Protein AF-A0A4Z2IPF0-F1 (afdb_monomer)

Radius of gyration: 51.25 Å; Cα contacts (8 Å, |Δi|>4): 38; chains: 1; bounding box: 133×91×115 Å

Structure (mmCIF, N/CA/C/O backbone):
data_AF-A0A4Z2IPF0-F1
#
_entry.id   AF-A0A4Z2IPF0-F1
#
loop_
_atom_site.group_PDB
_atom_site.id
_atom_site.type_symbol
_atom_site.label_atom_id
_atom_site.label_alt_id
_atom_site.label_comp_id
_atom_site.label_asym_id
_atom_site.label_entity_id
_atom_site.label_seq_id
_atom_site.pdbx_PDB_ins_code
_atom_site.Cartn_x
_atom_site.Cartn_y
_atom_site.Cartn_z
_atom_site.occupancy
_atom_site.B_iso_or_equiv
_atom_site.auth_seq_id
_atom_site.auth_comp_id
_atom_site.auth_asym_id
_atom_site.auth_atom_id
_atom_site.pdbx_PDB_model_num
ATOM 1 N N . MET A 1 1 ? -22.437 32.401 34.685 1.00 45.28 1 MET A N 1
ATOM 2 C CA . MET A 1 1 ? -23.157 32.313 33.396 1.00 45.28 1 MET A CA 1
ATOM 3 C C . MET A 1 1 ? -22.365 31.290 32.604 1.00 45.28 1 MET A C 1
ATOM 5 O O . MET A 1 1 ? -21.186 31.517 32.427 1.00 45.28 1 MET A O 1
ATOM 9 N N . GLU A 1 2 ? -22.803 30.061 32.384 1.00 49.34 2 GLU A N 1
ATOM 10 C CA . GLU A 1 2 ? -24.066 29.606 31.810 1.00 49.34 2 GLU A CA 1
ATOM 11 C C . GLU A 1 2 ? -24.309 28.162 32.283 1.00 49.34 2 GLU A C 1
ATOM 13 O O . GLU A 1 2 ? -23.381 27.357 32.337 1.00 49.34 2 GLU A O 1
ATOM 18 N N . HIS A 1 3 ? -25.547 27.855 32.666 1.00 42.72 3 HIS A N 1
ATOM 19 C CA . HIS A 1 3 ? -26.006 26.498 32.955 1.00 42.72 3 HIS A CA 1
ATOM 20 C C . HIS A 1 3 ? -26.433 25.842 31.641 1.00 42.72 3 HIS A C 1
ATOM 22 O O . HIS A 1 3 ? -27.159 26.469 30.875 1.00 42.72 3 HIS A O 1
ATOM 28 N N . ASN A 1 4 ? -26.079 24.576 31.409 1.00 47.00 4 ASN A N 1
ATOM 29 C CA . ASN A 1 4 ? -26.733 23.782 30.371 1.00 47.00 4 ASN A CA 1
ATOM 30 C C . ASN A 1 4 ? -27.168 22.426 30.939 1.00 47.00 4 ASN A C 1
ATOM 32 O O . ASN A 1 4 ? -26.406 21.463 30.988 1.00 47.00 4 ASN A O 1
ATOM 36 N N . GLN A 1 5 ? -28.404 22.418 31.439 1.00 51.03 5 GLN A N 1
ATOM 37 C CA . GLN A 1 5 ? -29.217 21.238 31.712 1.00 51.03 5 GLN A CA 1
ATOM 38 C C . GLN A 1 5 ? -29.940 20.854 30.420 1.00 51.03 5 GLN A C 1
ATOM 40 O O . GLN A 1 5 ? -30.615 21.709 29.853 1.00 51.03 5 GLN A O 1
ATOM 45 N N . ARG A 1 6 ? -29.867 19.583 30.004 1.00 49.00 6 ARG A N 1
ATOM 46 C CA . ARG A 1 6 ? -30.906 18.934 29.185 1.00 49.00 6 ARG A CA 1
ATOM 47 C C . ARG A 1 6 ? -31.034 17.458 29.548 1.00 49.00 6 ARG A C 1
ATOM 49 O O . ARG A 1 6 ? -30.256 16.616 29.115 1.00 49.00 6 ARG A O 1
ATOM 56 N N . ASP A 1 7 ? -31.990 17.234 30.437 1.00 47.91 7 ASP A N 1
ATOM 57 C CA . ASP A 1 7 ? -33.098 16.282 30.362 1.00 47.91 7 ASP A CA 1
ATOM 58 C C . ASP A 1 7 ? -32.868 14.865 29.824 1.00 47.91 7 ASP A C 1
ATOM 60 O O . ASP A 1 7 ? -32.706 14.596 28.634 1.00 47.91 7 ASP A O 1
ATOM 64 N N . ALA A 1 8 ? -33.029 13.942 30.771 1.00 43.62 8 ALA A N 1
ATOM 65 C CA . ALA A 1 8 ? -33.444 12.570 30.568 1.00 43.62 8 ALA A CA 1
ATOM 66 C C . ALA A 1 8 ? -34.852 12.505 29.952 1.00 43.62 8 ALA A C 1
ATOM 68 O O . ALA A 1 8 ? -35.770 13.162 30.440 1.00 43.62 8 ALA A O 1
ATOM 69 N N . ASN A 1 9 ? -35.056 11.629 28.964 1.00 38.81 9 ASN A N 1
ATOM 70 C CA . ASN A 1 9 ? -36.394 11.196 28.573 1.00 38.81 9 ASN A CA 1
ATOM 71 C C . ASN A 1 9 ? -36.556 9.689 28.803 1.00 38.81 9 ASN A C 1
ATOM 73 O O . ASN A 1 9 ? -35.755 8.873 28.344 1.00 38.81 9 ASN A O 1
ATOM 77 N N . LYS A 1 10 ? -37.589 9.362 29.579 1.00 43.28 10 LYS A N 1
ATOM 78 C CA . LYS A 1 10 ? -37.986 8.035 30.041 1.00 43.28 10 LYS A CA 1
ATOM 79 C C . LYS A 1 10 ? -38.883 7.336 29.014 1.00 43.28 10 LYS A C 1
ATOM 81 O O . LYS A 1 10 ? -39.677 7.969 28.335 1.00 43.28 10 LYS A O 1
ATOM 86 N N . GLN A 1 11 ? -38.754 6.009 29.005 1.00 38.88 11 GLN A N 1
ATOM 87 C CA . GLN A 1 11 ? -39.779 4.963 28.854 1.00 38.88 11 GLN A CA 1
ATOM 88 C C . GLN A 1 11 ? -41.129 5.317 28.201 1.00 38.88 11 GLN A C 1
ATOM 90 O O . GLN A 1 11 ? -41.906 6.106 28.731 1.00 38.88 11 GLN A O 1
ATOM 95 N N . ALA A 1 12 ? -41.507 4.517 27.200 1.00 37.44 12 ALA A N 1
ATOM 96 C CA . ALA A 1 12 ? -42.905 4.172 26.966 1.00 37.44 12 ALA A CA 1
ATOM 97 C C . ALA A 1 12 ? -43.034 2.678 26.632 1.00 37.44 12 ALA A C 1
ATOM 99 O O . ALA A 1 12 ? -42.699 2.219 25.543 1.00 37.44 12 ALA A O 1
ATOM 100 N N . SER A 1 13 ? -43.509 1.938 27.627 1.00 36.84 13 SER A N 1
ATOM 101 C CA . SER A 1 13 ? -43.998 0.564 27.573 1.00 36.84 13 SER A CA 1
ATOM 102 C C . SER A 1 13 ? -45.329 0.504 26.814 1.00 36.84 13 SER A C 1
ATOM 104 O O . SER A 1 13 ? -46.184 1.365 27.023 1.00 36.84 13 SER A O 1
ATOM 106 N N . ARG A 1 14 ? -45.556 -0.534 26.002 1.00 33.88 14 ARG A N 1
ATOM 107 C CA . ARG A 1 14 ? -46.898 -0.939 25.548 1.00 33.88 14 ARG A CA 1
ATOM 108 C C . ARG A 1 14 ? -46.990 -2.464 25.463 1.00 33.88 14 ARG A C 1
ATOM 110 O O . ARG A 1 14 ? -46.407 -3.068 24.574 1.00 33.88 14 ARG A O 1
ATOM 117 N N . GLU A 1 15 ? -47.770 -3.041 26.366 1.00 35.34 15 GLU A N 1
ATOM 118 C CA . GLU A 1 15 ? -48.543 -4.274 26.159 1.00 35.34 15 GLU A CA 1
ATOM 119 C C . GLU A 1 15 ? -50.032 -3.947 26.455 1.00 35.34 15 GLU A C 1
ATOM 121 O O . GLU A 1 15 ? -50.336 -2.794 26.778 1.00 35.34 15 GLU A O 1
ATOM 126 N N . PRO A 1 16 ? -50.969 -4.912 26.435 1.00 46.84 16 PRO A N 1
ATOM 127 C CA . PRO A 1 16 ? -51.575 -5.533 25.258 1.00 46.84 16 PRO A CA 1
ATOM 128 C C . PRO A 1 16 ? -53.104 -5.294 25.257 1.00 46.84 16 PRO A C 1
ATOM 130 O O . PRO A 1 16 ? -53.693 -4.996 26.293 1.00 46.84 16 PRO A O 1
ATOM 133 N N . SER A 1 17 ? -53.785 -5.448 24.116 1.00 35.47 17 SER A N 1
ATOM 134 C CA . SER A 1 17 ? -55.257 -5.391 24.079 1.00 35.47 17 SER A CA 1
ATOM 135 C C . SER A 1 17 ? -55.836 -6.672 23.500 1.00 35.47 17 SER A C 1
ATOM 137 O O . SER A 1 17 ? -55.613 -7.017 22.343 1.00 35.47 17 SER A O 1
ATOM 139 N N . SER A 1 18 ? -56.589 -7.347 24.358 1.00 40.66 18 SER A N 1
ATOM 140 C CA . SER A 1 18 ? -57.473 -8.476 24.117 1.00 40.66 18 SER A CA 1
ATOM 141 C C . SER A 1 18 ? -58.686 -8.095 23.261 1.00 40.66 18 SER A C 1
ATOM 143 O O . SER A 1 18 ? -59.156 -6.959 23.296 1.00 40.66 18 SER A O 1
ATOM 145 N N . GLY A 1 19 ? -59.225 -9.077 22.532 1.00 32.81 19 GLY A N 1
ATOM 146 C CA . GLY A 1 19 ? -60.516 -8.966 21.850 1.00 32.81 19 GLY A CA 1
ATOM 147 C C . GLY A 1 19 ? -60.838 -10.168 20.955 1.00 32.81 19 GLY A C 1
ATOM 148 O O . GLY A 1 19 ? -60.504 -10.162 19.778 1.00 32.81 19 GLY A O 1
ATOM 149 N N . GLY A 1 20 ? -61.503 -11.192 21.507 1.00 31.80 20 GLY A N 1
ATOM 150 C CA . GLY A 1 20 ? -62.499 -11.982 20.751 1.00 31.80 20 GLY A CA 1
ATOM 151 C C . GLY A 1 20 ? -63.869 -11.270 20.805 1.00 31.80 20 GLY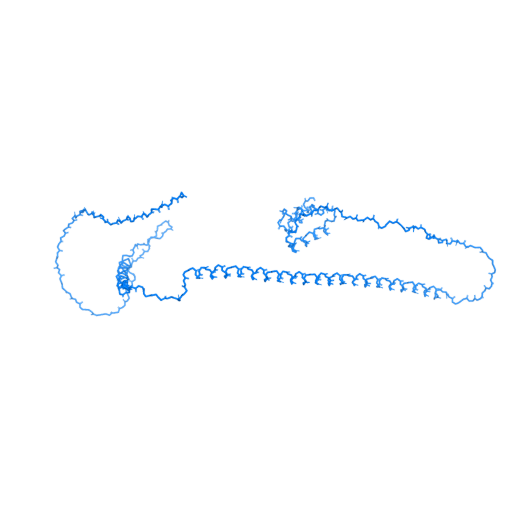 A C 1
ATOM 152 O O . GLY A 1 20 ? -63.915 -10.208 21.434 1.00 31.80 20 GLY A O 1
ATOM 153 N N . PRO A 1 21 ? -64.996 -11.806 20.270 1.00 49.75 21 PRO A N 1
ATOM 154 C CA . PRO A 1 21 ? -65.273 -13.231 20.019 1.00 49.75 21 PRO A CA 1
ATOM 155 C C . PRO A 1 21 ? -66.146 -13.563 18.766 1.00 49.75 21 PRO A C 1
ATOM 157 O O . PRO A 1 21 ? -66.631 -12.691 18.056 1.00 49.75 21 PRO A O 1
ATOM 160 N N . SER A 1 22 ? -66.465 -14.863 18.649 1.00 33.22 22 SER A N 1
ATOM 161 C CA . SER A 1 22 ? -67.789 -15.432 18.302 1.00 33.22 22 SER A CA 1
ATOM 162 C C . SER A 1 22 ? -68.071 -15.895 16.864 1.00 33.22 22 SER A C 1
ATOM 164 O O . SER A 1 22 ? -67.953 -15.136 15.909 1.00 33.22 22 SER A O 1
ATOM 166 N N . GLY A 1 23 ? -68.563 -17.140 16.755 1.00 31.70 23 GLY A N 1
ATOM 167 C CA . GLY A 1 23 ? -69.282 -17.646 15.579 1.00 31.70 23 GLY A CA 1
ATOM 168 C C . GLY A 1 23 ? -69.141 -19.149 15.291 1.00 31.70 23 GLY A C 1
ATOM 169 O O . GLY A 1 23 ? -68.556 -19.510 14.278 1.00 31.70 23 GLY A O 1
ATOM 170 N N . ALA A 1 24 ? -69.689 -20.023 16.146 1.00 35.28 24 ALA A N 1
ATOM 171 C CA . ALA A 1 24 ? -70.117 -21.385 15.756 1.00 35.28 24 ALA A CA 1
ATOM 172 C C . ALA A 1 24 ? -71.414 -21.287 14.898 1.00 35.28 24 ALA A C 1
ATOM 174 O O . ALA A 1 24 ? -72.025 -20.214 14.943 1.00 35.28 24 ALA A O 1
ATOM 175 N N . PRO A 1 25 ? -71.884 -22.305 14.132 1.00 45.47 25 PRO A N 1
ATOM 176 C CA . PRO A 1 25 ? -72.243 -23.669 14.585 1.00 45.47 25 PRO A CA 1
ATOM 177 C C . PRO A 1 25 ? -71.849 -24.764 13.551 1.00 45.47 25 PRO A C 1
ATOM 179 O O . PRO A 1 25 ? -71.341 -24.454 12.486 1.00 45.47 25 PRO A O 1
ATOM 182 N N . GLY A 1 26 ? -72.009 -26.072 13.743 1.00 29.17 26 GLY A N 1
ATOM 183 C CA . GLY A 1 26 ? -72.713 -26.867 14.740 1.00 29.17 26 GLY A CA 1
ATOM 184 C C . GLY A 1 26 ? -72.589 -28.365 14.403 1.00 29.17 26 GLY A C 1
ATOM 185 O O . GLY A 1 26 ? -72.211 -28.693 13.285 1.00 29.17 26 GLY A O 1
ATOM 186 N N . CYS A 1 27 ? -72.957 -29.198 15.389 1.00 28.38 27 CYS A N 1
ATOM 187 C CA . CYS A 1 27 ? -73.556 -30.549 15.310 1.00 28.38 27 CYS A CA 1
ATOM 188 C C . CYS A 1 27 ? -72.874 -31.639 14.441 1.00 28.38 27 CYS A C 1
ATOM 190 O O . CYS A 1 27 ? -72.492 -31.410 13.310 1.00 28.38 27 CYS A O 1
ATOM 192 N N . GLU A 1 28 ? -72.779 -32.915 14.809 1.00 29.73 28 GLU A N 1
ATOM 193 C CA . GLU A 1 28 ? -73.188 -33.707 15.972 1.00 29.73 28 GLU A CA 1
ATOM 194 C C . GLU A 1 28 ? -72.660 -35.148 15.726 1.00 29.73 28 GLU A C 1
ATOM 196 O O . GLU A 1 28 ? -72.558 -35.571 14.577 1.00 29.73 28 GLU A O 1
ATOM 201 N N . ARG A 1 29 ? -72.462 -35.904 16.816 1.00 35.69 29 ARG A N 1
ATOM 202 C CA . ARG A 1 29 ? -72.416 -37.382 16.958 1.00 35.69 29 ARG A CA 1
ATOM 203 C C . ARG A 1 29 ? -71.080 -38.142 16.858 1.00 35.69 29 ARG A C 1
ATOM 205 O O . ARG A 1 29 ? -70.352 -38.142 15.876 1.00 35.69 29 ARG A O 1
ATOM 212 N N . THR A 1 30 ? -70.865 -38.820 17.979 1.00 31.91 30 THR A N 1
ATOM 213 C CA . THR A 1 30 ? -69.890 -39.813 18.441 1.00 31.91 30 THR A CA 1
ATOM 214 C C . THR A 1 30 ? -70.297 -41.246 17.983 1.00 31.91 30 THR A C 1
ATOM 216 O O . THR A 1 30 ? -71.178 -41.362 17.133 1.00 31.91 30 THR A O 1
ATOM 219 N N . PRO A 1 31 ? -69.806 -42.351 18.587 1.00 56.06 31 PRO A N 1
ATOM 220 C CA . PRO A 1 31 ? -68.474 -42.963 18.423 1.00 56.06 31 PRO A CA 1
ATOM 221 C C . PRO A 1 31 ? -68.570 -44.494 18.183 1.00 56.06 31 PRO A C 1
ATOM 223 O O . PRO A 1 31 ? -69.333 -45.128 18.892 1.00 56.06 31 PRO A O 1
ATOM 226 N N . GLU A 1 32 ? -67.766 -45.145 17.331 1.00 32.97 32 GLU A N 1
ATOM 227 C CA . GLU A 1 32 ? -67.556 -46.607 17.470 1.00 32.97 32 GLU A CA 1
ATOM 228 C C . GLU A 1 32 ? -66.118 -47.050 17.144 1.00 32.97 32 GLU A C 1
ATOM 230 O O . GLU A 1 32 ? -65.439 -46.504 16.277 1.00 32.97 32 GLU A O 1
ATOM 235 N N . ASP A 1 33 ? -65.695 -48.010 17.962 1.00 37.41 33 ASP A N 1
ATOM 236 C CA . ASP A 1 33 ? -64.378 -48.568 18.302 1.00 37.41 33 ASP A CA 1
ATOM 237 C C . ASP A 1 33 ? -64.137 -49.894 17.508 1.00 37.41 33 ASP A C 1
ATOM 239 O O . ASP A 1 33 ? -64.924 -50.198 16.612 1.00 37.41 33 ASP A O 1
ATOM 243 N N . PRO A 1 34 ? -63.250 -50.837 17.894 1.00 55.41 34 PRO A N 1
ATOM 244 C CA . PRO A 1 34 ? -61.783 -50.877 17.899 1.00 55.41 34 PRO A CA 1
ATOM 245 C C . PRO A 1 34 ? -61.172 -51.863 16.861 1.00 55.41 34 PRO A C 1
ATOM 247 O O . PRO A 1 34 ? -61.778 -52.851 16.460 1.00 55.41 34 PRO 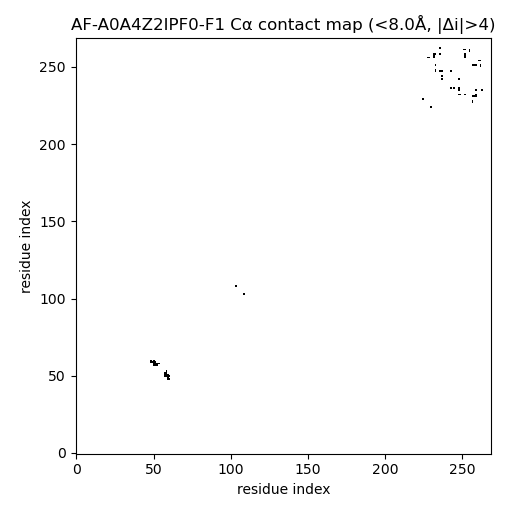A O 1
ATOM 250 N N . ASN A 1 35 ? -59.878 -51.659 16.584 1.00 38.47 35 ASN A N 1
ATOM 251 C CA . ASN A 1 35 ? -58.810 -52.676 16.489 1.00 38.47 35 ASN A CA 1
ATOM 252 C C . ASN A 1 35 ? -58.888 -53.833 15.454 1.00 38.47 35 ASN A C 1
ATOM 254 O O . ASN A 1 35 ? -59.665 -54.775 15.597 1.00 38.47 35 ASN A O 1
ATOM 258 N N . ARG A 1 36 ? -57.914 -53.861 14.526 1.00 36.56 36 ARG A N 1
ATOM 259 C CA . ARG A 1 36 ? -57.249 -55.099 14.073 1.00 36.56 36 ARG A CA 1
ATOM 260 C C . ARG A 1 36 ? -55.781 -54.844 13.697 1.00 36.56 36 ARG A C 1
ATOM 262 O O . ARG A 1 36 ? -55.473 -53.923 12.946 1.00 36.56 36 ARG A O 1
ATOM 269 N N . ASP A 1 37 ? -54.923 -55.694 14.248 1.00 35.50 37 ASP A N 1
ATOM 270 C CA . ASP A 1 37 ? -53.459 -55.726 14.214 1.00 35.50 37 ASP A CA 1
ATOM 271 C C . ASP A 1 37 ? -52.789 -55.866 12.818 1.00 35.50 37 ASP A C 1
ATOM 273 O O . ASP A 1 37 ? -53.249 -56.650 11.994 1.00 35.50 37 ASP A O 1
ATOM 277 N N . SER A 1 38 ? -51.688 -55.108 12.624 1.00 34.84 38 SER A N 1
ATOM 278 C CA . SER A 1 38 ? -50.312 -55.410 12.109 1.00 34.84 38 SER A CA 1
ATOM 279 C C . SER A 1 38 ? -50.016 -56.590 11.138 1.00 34.84 38 SER A C 1
ATOM 281 O O . SER A 1 38 ? -50.743 -57.576 11.169 1.00 34.84 38 SER A O 1
ATOM 283 N N . PRO A 1 39 ? -48.853 -56.656 10.419 1.00 51.25 39 PRO A N 1
ATOM 284 C CA . PRO A 1 39 ? -47.800 -55.663 10.107 1.00 51.25 39 PRO A CA 1
ATOM 285 C C . PRO A 1 39 ? -47.360 -55.632 8.606 1.00 51.25 39 PRO A C 1
ATOM 287 O O . PRO A 1 39 ? -47.770 -56.448 7.792 1.00 51.25 39 PRO A O 1
ATOM 290 N N . ASP A 1 40 ? -46.402 -54.744 8.316 1.00 31.83 40 ASP A N 1
ATOM 291 C CA . ASP A 1 40 ? -45.304 -54.910 7.341 1.00 31.83 40 ASP A CA 1
ATOM 292 C C . ASP A 1 40 ? -45.517 -54.610 5.835 1.00 31.83 40 ASP A C 1
ATOM 294 O O . ASP A 1 40 ? -46.401 -55.111 5.150 1.00 31.83 40 ASP A O 1
ATOM 298 N N . SER A 1 41 ? -44.532 -53.854 5.341 1.00 37.59 41 SER A N 1
ATOM 299 C CA . SER A 1 41 ? -44.032 -53.749 3.972 1.00 37.59 41 SER A CA 1
ATOM 300 C C . SER A 1 41 ? -44.753 -52.874 2.942 1.00 37.59 41 SER A C 1
ATOM 302 O O . SER A 1 41 ? -45.827 -53.166 2.432 1.00 37.59 41 SER A O 1
ATOM 304 N N . GLY A 1 42 ? -43.997 -51.859 2.507 1.00 32.91 42 GLY A N 1
ATOM 305 C CA . GLY A 1 42 ? -44.083 -51.308 1.160 1.00 32.91 42 GLY A CA 1
ATOM 306 C C . GLY A 1 42 ? -44.719 -49.928 1.084 1.00 32.91 42 GLY A C 1
ATOM 307 O O . GLY A 1 42 ? -45.923 -49.808 0.930 1.00 32.91 42 GLY A O 1
ATOM 308 N N . ASN A 1 43 ? -43.871 -48.897 1.154 1.00 39.97 43 ASN A N 1
ATOM 309 C CA . ASN A 1 43 ? -43.959 -47.647 0.388 1.00 39.97 43 ASN A CA 1
ATOM 310 C C . ASN A 1 43 ? -45.372 -47.241 -0.107 1.00 39.97 43 ASN A C 1
ATOM 312 O O . ASN A 1 43 ? -45.849 -47.847 -1.070 1.00 39.97 43 ASN A O 1
ATOM 316 N N . PRO A 1 44 ? -46.028 -46.189 0.429 1.00 45.78 44 PRO A N 1
ATOM 317 C CA . PRO A 1 44 ? -47.263 -45.711 -0.172 1.00 45.78 44 PRO A CA 1
ATOM 318 C C . PRO A 1 44 ? -46.943 -45.082 -1.535 1.00 45.78 44 PRO A C 1
ATOM 320 O O . PRO A 1 44 ? -46.492 -43.943 -1.653 1.00 45.78 44 PRO A O 1
ATOM 323 N N . GLN A 1 45 ? -47.168 -45.884 -2.571 1.00 44.75 45 GLN A N 1
ATOM 324 C CA . GLN A 1 45 ? -47.228 -45.506 -3.973 1.00 44.75 45 GLN A CA 1
ATOM 325 C C . GLN A 1 45 ? -48.108 -44.247 -4.134 1.00 44.75 45 GLN A C 1
ATOM 327 O O . GLN A 1 45 ? -49.138 -44.129 -3.460 1.00 44.75 45 GLN A O 1
ATOM 332 N N . PRO A 1 46 ? -47.729 -43.284 -4.996 1.00 47.38 46 PRO A N 1
ATOM 333 C CA . PRO A 1 46 ? -48.438 -42.018 -5.118 1.00 47.38 46 PRO A CA 1
ATOM 334 C C . PRO A 1 46 ? -49.849 -42.276 -5.645 1.00 47.38 46 PRO A C 1
ATOM 336 O O . PRO A 1 46 ? -50.041 -42.728 -6.772 1.00 47.38 46 PRO A O 1
ATOM 339 N N . THR A 1 47 ? -50.850 -41.991 -4.821 1.00 48.34 47 THR A N 1
ATOM 340 C CA . THR A 1 47 ? -52.254 -42.112 -5.199 1.00 48.34 47 THR A CA 1
ATOM 341 C C . THR A 1 47 ? -52.592 -41.092 -6.293 1.00 48.34 47 THR A C 1
ATOM 343 O O . THR A 1 47 ? -52.631 -39.887 -6.055 1.00 48.34 47 THR A O 1
ATOM 346 N N . GLY A 1 48 ? -52.787 -41.596 -7.517 1.00 54.78 48 GLY A N 1
ATOM 347 C CA . GLY A 1 48 ? -53.708 -41.085 -8.542 1.00 54.78 48 GLY A CA 1
ATOM 348 C C . GLY A 1 48 ? -53.766 -39.573 -8.780 1.00 54.78 48 GLY A C 1
ATOM 349 O O . GLY A 1 48 ? -54.856 -39.012 -8.824 1.00 54.78 48 GLY A O 1
ATOM 350 N N . ARG A 1 49 ? -52.627 -38.895 -8.940 1.00 60.44 49 ARG A N 1
ATOM 351 C CA . ARG A 1 49 ? -52.588 -37.487 -9.376 1.00 60.44 49 ARG A CA 1
ATOM 352 C C . ARG A 1 49 ? -52.342 -37.426 -10.870 1.00 60.44 49 ARG A C 1
ATOM 354 O O . ARG A 1 49 ? -51.234 -37.120 -11.296 1.00 60.44 49 ARG A O 1
ATOM 361 N N . GLU A 1 50 ? -53.358 -37.766 -11.651 1.00 62.97 50 GLU A N 1
ATOM 362 C CA . GLU A 1 50 ? -53.283 -37.572 -13.093 1.00 62.97 50 GLU A CA 1
ATOM 363 C C . GLU A 1 50 ? -53.315 -36.058 -13.375 1.00 62.97 50 GLU A C 1
ATOM 365 O O . GLU A 1 50 ? -54.254 -35.380 -12.940 1.00 62.97 50 GLU A O 1
ATOM 370 N N . PRO A 1 51 ? -52.272 -35.478 -13.996 1.00 68.44 51 PRO A N 1
ATOM 371 C CA . PRO A 1 51 ? -52.266 -34.057 -14.301 1.00 68.44 51 PRO A CA 1
ATOM 372 C C . PRO A 1 51 ? -53.379 -33.746 -15.307 1.00 68.44 51 PRO A C 1
ATOM 374 O O . PRO A 1 51 ? -53.449 -34.360 -16.369 1.00 68.44 51 PRO A O 1
ATOM 377 N N . GLN A 1 52 ? -54.261 -32.800 -14.983 1.00 70.62 52 GLN A N 1
ATOM 378 C CA . GLN A 1 52 ? -55.296 -32.367 -15.921 1.00 70.62 52 GLN A CA 1
ATOM 379 C C . GLN A 1 52 ? -54.695 -31.333 -16.874 1.00 70.62 52 GLN A C 1
ATOM 381 O O . GLN A 1 52 ? -54.212 -30.285 -16.444 1.00 70.62 52 GLN A O 1
ATOM 386 N N . TYR A 1 53 ? -54.696 -31.638 -18.170 1.00 74.25 53 TYR A N 1
ATOM 387 C CA . TYR A 1 53 ? -54.152 -30.764 -19.207 1.00 74.25 53 TYR A CA 1
ATOM 388 C C . TYR A 1 53 ? -55.265 -29.902 -19.808 1.00 74.25 53 TYR A C 1
ATOM 390 O O . TYR A 1 53 ? -56.242 -30.424 -20.342 1.00 74.25 53 TYR A O 1
ATOM 398 N N . SER A 1 54 ? -55.109 -28.580 -19.761 1.00 70.56 54 SER A N 1
ATOM 399 C CA . SER A 1 54 ? -56.042 -27.633 -20.381 1.00 70.56 54 SER A CA 1
ATOM 400 C C . SER A 1 54 ? -55.273 -26.517 -21.079 1.00 70.56 54 SER A C 1
ATOM 402 O O . SER A 1 54 ? -54.449 -25.860 -20.454 1.00 70.56 54 SER A O 1
ATOM 404 N N . ALA A 1 55 ? -55.540 -26.319 -22.375 1.00 62.12 55 ALA A N 1
ATOM 405 C CA . ALA A 1 55 ? -55.121 -25.164 -23.183 1.00 62.12 55 ALA A CA 1
ATOM 406 C C . ALA A 1 55 ? -53.699 -24.620 -22.892 1.00 62.12 55 ALA A C 1
ATOM 408 O O . ALA A 1 55 ? -53.517 -23.428 -22.658 1.00 62.12 55 ALA A O 1
ATOM 409 N N . GLY A 1 56 ? -52.691 -25.502 -22.906 1.00 82.44 56 GLY A N 1
ATOM 410 C CA . GLY A 1 56 ? -51.272 -25.134 -22.796 1.00 82.44 56 GLY A CA 1
ATOM 411 C C . GLY A 1 56 ? -50.669 -25.152 -21.386 1.00 82.44 56 GLY A C 1
ATOM 412 O O . GLY A 1 56 ? -49.468 -24.930 -21.259 1.00 82.44 56 GLY A O 1
ATOM 413 N N . TYR A 1 57 ? -51.439 -25.457 -20.336 1.00 79.75 57 TYR A N 1
ATOM 414 C CA . TYR A 1 57 ? -50.916 -25.631 -18.976 1.00 79.75 57 TYR A CA 1
ATOM 415 C C . TYR A 1 57 ? -51.382 -26.942 -18.330 1.00 79.75 57 TYR A C 1
ATOM 417 O O . TYR A 1 57 ? -52.387 -27.541 -18.716 1.00 79.75 57 TYR A O 1
ATOM 425 N N . THR A 1 58 ? -50.603 -27.400 -17.347 1.00 85.50 58 THR A N 1
ATOM 426 C CA . THR A 1 58 ? -50.867 -28.625 -16.582 1.00 85.50 58 THR A CA 1
ATOM 427 C C . THR A 1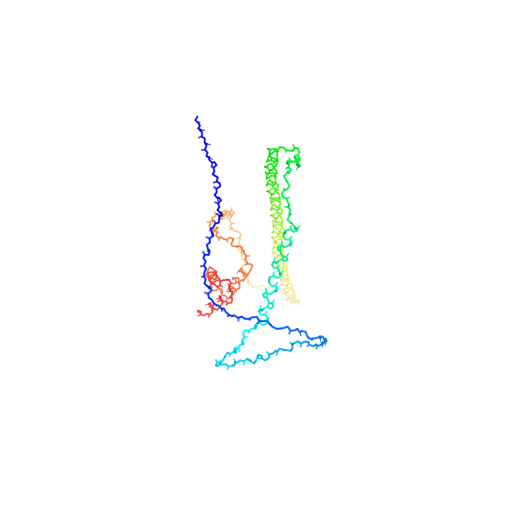 58 ? -51.346 -28.257 -15.182 1.00 85.50 58 THR A C 1
ATOM 429 O O . THR A 1 58 ? -50.612 -27.620 -14.427 1.00 85.50 58 THR A O 1
ATOM 432 N N . MET A 1 59 ? -52.559 -28.672 -14.820 1.00 81.31 59 MET A N 1
ATOM 433 C CA . MET A 1 59 ? -53.122 -28.485 -13.485 1.00 81.31 59 MET A CA 1
ATOM 434 C C . MET A 1 59 ? -52.812 -29.691 -12.607 1.00 81.31 59 MET A C 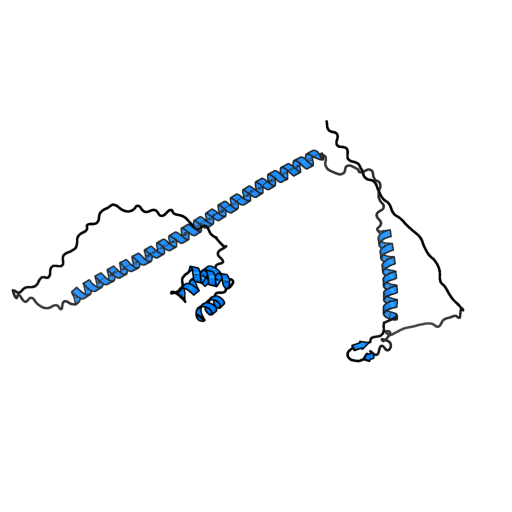1
ATOM 436 O O . MET A 1 59 ? -53.286 -30.801 -12.853 1.00 81.31 59 MET A O 1
ATOM 440 N N . ILE A 1 60 ? -52.023 -29.460 -11.558 1.00 80.31 60 ILE A N 1
ATOM 441 C CA . ILE A 1 60 ? -51.701 -30.462 -10.540 1.00 80.31 60 ILE A CA 1
ATOM 442 C C . ILE A 1 60 ? -52.502 -30.124 -9.273 1.00 80.31 60 ILE A C 1
ATOM 444 O O . ILE A 1 60 ? -52.252 -29.079 -8.666 1.00 80.31 60 ILE A O 1
ATOM 448 N N . PRO A 1 61 ? -53.446 -30.979 -8.836 1.00 79.38 61 PRO A N 1
ATOM 449 C CA . PRO A 1 61 ? -54.240 -30.719 -7.637 1.00 79.38 61 PRO A CA 1
ATOM 450 C C . PRO A 1 61 ? -53.375 -30.625 -6.365 1.00 79.38 61 PRO A C 1
ATOM 452 O O . PRO A 1 61 ? -52.388 -31.358 -6.244 1.00 79.38 61 PRO A O 1
ATOM 455 N N . PRO A 1 62 ? -53.731 -29.796 -5.366 1.00 78.06 62 PRO A N 1
ATOM 456 C CA . PRO A 1 62 ? -52.967 -29.667 -4.121 1.00 78.06 62 PRO A CA 1
ATOM 457 C C . PRO A 1 62 ? -52.750 -31.001 -3.388 1.00 78.06 62 PRO A C 1
ATOM 459 O O . PRO A 1 62 ? -53.636 -31.857 -3.340 1.00 78.06 62 PRO A O 1
ATOM 462 N N . ASN A 1 63 ? -51.557 -31.211 -2.817 1.00 87.31 63 ASN A N 1
ATOM 463 C CA . ASN A 1 63 ? -51.243 -32.406 -2.024 1.00 87.31 63 ASN A CA 1
ATOM 464 C C . ASN A 1 63 ? -51.611 -32.242 -0.558 1.00 87.31 63 ASN A C 1
ATOM 466 O O . ASN A 1 63 ? -50.787 -31.780 0.223 1.00 87.31 63 ASN A O 1
ATOM 470 N N . ALA A 1 64 ? -52.834 -32.655 -0.204 1.00 87.88 64 ALA A N 1
ATOM 471 C CA . ALA A 1 64 ? -53.323 -32.643 1.171 1.00 87.88 64 ALA A CA 1
ATOM 472 C C . ALA A 1 64 ? -52.376 -33.400 2.115 1.00 87.88 64 ALA A C 1
ATOM 474 O O . ALA A 1 64 ? -51.913 -32.815 3.082 1.00 87.88 64 ALA A O 1
ATOM 475 N N . SER A 1 65 ? -51.960 -34.625 1.772 1.00 89.50 65 SER A N 1
ATOM 476 C CA . SER A 1 65 ? -51.046 -35.411 2.615 1.00 89.50 65 SER A CA 1
ATOM 477 C C . SER A 1 65 ? -49.687 -34.734 2.811 1.00 89.50 65 SER A C 1
ATOM 479 O O . SER A 1 65 ? -49.178 -34.695 3.929 1.00 89.50 65 SER A O 1
ATOM 481 N N . LYS A 1 66 ? -49.091 -34.186 1.743 1.00 91.31 66 LYS A N 1
ATOM 482 C CA . LYS A 1 66 ? -47.806 -33.466 1.834 1.00 91.31 66 LYS A CA 1
ATOM 483 C C . LYS A 1 66 ? -47.947 -32.179 2.647 1.00 91.31 66 LYS A C 1
ATOM 485 O O . LYS A 1 66 ? -47.047 -31.832 3.400 1.00 91.31 66 LYS A O 1
ATOM 490 N N . ARG A 1 67 ? -49.070 -31.475 2.500 1.00 92.38 67 ARG A N 1
ATOM 491 C CA . ARG A 1 67 ? -49.373 -30.256 3.255 1.00 92.38 67 ARG A CA 1
ATOM 492 C C . ARG A 1 67 ? -49.582 -30.557 4.738 1.00 92.38 67 ARG A C 1
ATOM 494 O O . ARG A 1 67 ? -49.039 -29.845 5.569 1.00 92.38 67 ARG A O 1
ATOM 501 N N . ASP A 1 68 ? -50.320 -31.609 5.067 1.00 94.88 68 ASP A N 1
ATOM 502 C CA . ASP A 1 68 ? -50.595 -31.984 6.453 1.00 94.88 68 ASP A CA 1
ATOM 503 C C . ASP A 1 68 ? -49.324 -32.527 7.135 1.00 94.88 68 ASP A C 1
ATOM 505 O O . ASP A 1 68 ? -49.099 -32.280 8.318 1.00 94.88 68 ASP A O 1
ATOM 509 N N . GLN A 1 69 ? -48.448 -33.207 6.382 1.00 95.62 69 GLN A N 1
ATOM 510 C CA . GLN A 1 69 ? -47.100 -33.550 6.840 1.00 95.62 69 GLN A CA 1
ATOM 511 C C . GLN A 1 69 ? -46.268 -32.296 7.129 1.00 95.62 69 GLN A C 1
ATOM 513 O O . GLN A 1 69 ? -45.734 -32.176 8.225 1.00 95.62 69 GLN A O 1
ATOM 518 N N . LEU A 1 70 ? -46.231 -31.340 6.196 1.00 95.25 70 LEU A N 1
ATOM 519 C CA . LEU A 1 70 ? -45.509 -30.079 6.375 1.00 95.25 70 LEU A CA 1
ATOM 520 C C . LEU A 1 70 ? -46.017 -29.299 7.595 1.00 95.25 70 LEU A C 1
ATOM 522 O O . LEU A 1 70 ? -45.220 -28.721 8.325 1.00 95.25 70 LEU A O 1
ATOM 526 N N . LEU A 1 71 ? -47.330 -29.304 7.836 1.00 96.19 71 LEU A N 1
ATOM 527 C CA . LEU A 1 71 ? -47.928 -28.639 8.992 1.00 96.19 71 LEU A CA 1
ATOM 528 C C . LEU A 1 71 ? -47.497 -29.295 10.310 1.00 96.19 71 LEU A C 1
ATOM 530 O O . LEU A 1 71 ? -47.139 -28.592 11.252 1.00 96.19 71 LEU A O 1
ATOM 534 N N . ARG A 1 72 ? -47.495 -30.633 10.367 1.00 96.81 72 ARG A N 1
ATOM 535 C CA . ARG A 1 72 ? -47.017 -31.379 11.541 1.00 96.81 72 ARG A CA 1
ATOM 536 C C . ARG A 1 72 ? -45.532 -31.145 11.797 1.00 96.81 72 ARG A C 1
ATOM 538 O O . ARG A 1 72 ? -45.147 -30.936 12.944 1.00 96.81 72 ARG A O 1
ATOM 545 N N . ASP A 1 73 ? -44.721 -31.159 10.744 1.00 97.06 73 ASP A N 1
ATOM 546 C CA . ASP A 1 73 ? -43.279 -30.941 10.851 1.00 97.06 73 ASP A CA 1
ATOM 547 C C . ASP A 1 73 ? -42.979 -29.508 11.318 1.00 97.06 73 ASP A C 1
ATOM 549 O O . ASP A 1 73 ? -42.196 -29.323 12.247 1.00 97.06 73 ASP A O 1
ATOM 553 N N . ALA A 1 74 ? -43.686 -28.511 10.774 1.00 96.31 74 ALA A N 1
ATOM 554 C CA . ALA A 1 74 ? -43.573 -27.117 11.201 1.00 96.31 74 ALA A CA 1
ATOM 555 C C . ALA A 1 74 ? -43.951 -26.924 12.679 1.00 96.31 74 ALA A C 1
ATOM 557 O O . ALA A 1 74 ? -43.243 -26.239 13.416 1.00 96.31 74 ALA A O 1
ATOM 558 N N . GLN A 1 75 ? -45.040 -27.554 13.135 1.00 97.06 75 GLN A N 1
ATOM 559 C CA . GLN A 1 75 ? -45.455 -27.476 14.536 1.00 97.06 75 GLN A CA 1
ATOM 560 C C . GLN A 1 75 ? -44.418 -28.118 15.466 1.00 97.06 75 GLN A C 1
ATOM 562 O O . GLN A 1 75 ? -44.066 -27.548 16.499 1.00 97.06 75 GLN A O 1
ATOM 567 N N . LYS A 1 76 ? -43.897 -29.290 15.090 1.00 97.50 76 LYS A N 1
ATOM 568 C CA . LYS A 1 76 ? -42.866 -29.984 15.866 1.00 97.50 76 LYS A CA 1
ATOM 569 C C . LYS A 1 76 ? -41.589 -29.146 15.979 1.00 97.50 76 LYS A C 1
ATOM 571 O O . LYS A 1 76 ? -41.053 -29.002 17.076 1.00 97.50 76 LYS A O 1
ATOM 576 N N . GLU A 1 77 ? -41.129 -28.568 14.872 1.00 96.75 77 GLU A N 1
ATOM 577 C CA . GLU A 1 77 ? -39.942 -27.707 14.847 1.00 96.75 77 GLU A CA 1
ATOM 578 C C . GLU A 1 77 ? -40.120 -26.459 15.726 1.00 96.75 77 GLU A C 1
ATOM 580 O O . GLU A 1 77 ? -39.199 -26.069 16.451 1.00 96.75 77 GLU A O 1
ATOM 585 N N . GLU A 1 78 ? -41.314 -25.856 15.729 1.00 95.94 78 GLU A N 1
ATOM 586 C CA . GLU A 1 78 ? -41.616 -24.710 16.588 1.00 95.94 78 GLU A CA 1
ATOM 587 C C . GLU A 1 78 ? -41.491 -25.067 18.077 1.00 95.94 78 GLU A C 1
ATOM 589 O O . GLU A 1 78 ? -40.895 -24.314 18.856 1.00 95.94 78 GLU A O 1
ATOM 594 N N . GLU A 1 79 ? -42.028 -26.218 18.486 1.00 97.19 79 GLU A N 1
ATOM 595 C CA . GLU A 1 79 ? -41.923 -26.680 19.869 1.00 97.19 79 GLU A CA 1
ATOM 596 C C . GLU A 1 79 ? -40.478 -27.001 20.264 1.00 97.19 79 GLU A C 1
ATOM 598 O O . GLU A 1 79 ? -40.046 -26.632 21.358 1.00 97.19 79 GLU A O 1
ATOM 603 N N . ASP A 1 80 ? -39.708 -27.636 19.382 1.00 97.19 80 ASP A N 1
ATOM 604 C CA . ASP A 1 80 ? -38.309 -27.977 19.648 1.00 97.19 80 ASP A CA 1
ATOM 605 C C . ASP A 1 80 ? -37.431 -26.717 19.746 1.00 97.19 80 ASP A C 1
ATOM 607 O O . ASP A 1 80 ? -36.592 -26.609 20.644 1.00 97.19 80 ASP A O 1
ATOM 611 N N . CYS A 1 81 ? -37.690 -25.701 18.916 1.00 95.81 81 CYS A N 1
ATOM 612 C CA . CYS A 1 81 ? -37.045 -24.390 19.012 1.00 95.81 81 CYS A CA 1
ATOM 613 C C . CYS A 1 81 ? -37.382 -23.675 20.331 1.00 95.81 81 CYS A C 1
ATOM 615 O O . CYS A 1 81 ? -36.501 -23.088 20.968 1.00 95.81 81 CYS A O 1
ATOM 617 N N . LYS A 1 82 ? -38.644 -23.743 20.782 1.00 96.06 82 LYS A N 1
ATOM 618 C CA . LYS A 1 82 ? -39.059 -23.200 22.088 1.00 96.06 82 LYS A CA 1
ATOM 619 C C . LYS A 1 82 ? -38.355 -23.919 23.239 1.00 96.06 82 LYS A C 1
ATOM 621 O O . LYS A 1 82 ? -37.778 -23.249 24.093 1.00 96.06 82 LYS A O 1
ATOM 626 N N . ARG A 1 83 ? -38.331 -25.256 23.221 1.00 96.62 83 ARG A N 1
ATOM 627 C CA . ARG A 1 83 ? -37.628 -26.077 24.220 1.00 96.62 83 ARG A CA 1
ATOM 628 C C . ARG A 1 83 ? -36.137 -25.754 24.273 1.00 96.62 83 ARG A C 1
ATOM 630 O O . ARG A 1 83 ? -35.598 -25.582 25.361 1.00 96.62 83 ARG A O 1
ATOM 637 N N . TRP A 1 84 ? -35.482 -25.606 23.120 1.00 96.25 84 TRP A N 1
ATOM 638 C CA . TRP A 1 84 ? -34.071 -25.223 23.054 1.00 96.25 84 TRP A CA 1
ATOM 639 C C . TRP A 1 84 ? -33.831 -23.827 23.634 1.00 96.25 84 TRP A C 1
ATOM 641 O O . TRP A 1 84 ? -32.953 -23.649 24.470 1.00 96.25 84 TRP A O 1
ATOM 651 N N . LYS A 1 85 ? -34.652 -22.834 23.270 1.00 94.94 85 LYS A N 1
ATOM 652 C CA . LYS A 1 85 ? -34.540 -21.474 23.823 1.00 94.94 85 LYS A CA 1
ATOM 653 C C . LYS A 1 85 ? -34.709 -21.445 25.337 1.00 94.94 85 LYS A C 1
ATOM 655 O O . LYS A 1 85 ? -34.020 -20.673 25.994 1.00 94.94 85 LYS A O 1
ATOM 660 N N . GLU A 1 86 ? -35.620 -22.248 25.879 1.00 93.19 86 GLU A N 1
ATOM 661 C CA . GLU A 1 86 ? -35.848 -22.331 27.321 1.00 93.19 86 GLU A CA 1
ATOM 662 C C . GLU A 1 86 ? -34.708 -23.060 28.041 1.00 93.19 86 GLU A C 1
ATOM 664 O O . GLU A 1 86 ? -34.203 -22.550 29.039 1.00 93.19 86 GLU A O 1
ATOM 669 N N . ALA A 1 87 ? -34.238 -24.186 27.496 1.00 92.94 87 ALA A N 1
ATOM 670 C CA . ALA A 1 87 ? -33.100 -24.933 28.032 1.00 92.94 87 ALA A CA 1
ATOM 671 C C . ALA A 1 87 ? -31.791 -24.126 27.988 1.00 92.94 87 ALA A C 1
ATOM 673 O O . ALA A 1 87 ? -30.972 -24.205 28.901 1.00 92.94 87 ALA A O 1
ATOM 674 N N . ASN A 1 88 ? -31.605 -23.315 26.946 1.00 91.62 88 ASN A N 1
ATOM 675 C CA . ASN A 1 88 ? -30.443 -22.448 26.758 1.00 91.62 88 ASN A CA 1
ATOM 676 C C . ASN A 1 88 ? -30.667 -21.026 27.284 1.00 91.62 88 ASN A C 1
ATOM 678 O O . ASN A 1 88 ? -29.852 -20.133 27.027 1.00 91.62 88 ASN A O 1
ATOM 682 N N . ARG A 1 89 ? -31.752 -20.788 28.026 1.00 92.75 89 ARG A N 1
ATOM 683 C CA . ARG A 1 89 ? -32.021 -19.478 28.605 1.00 92.75 89 ARG A CA 1
ATOM 684 C C . ARG A 1 89 ? -31.029 -19.213 29.731 1.00 92.75 89 ARG A C 1
ATOM 686 O O . ARG A 1 89 ? -31.192 -19.690 30.850 1.00 92.75 89 ARG A O 1
ATOM 693 N N . VAL A 1 90 ? -30.013 -18.403 29.447 1.00 87.19 90 VAL A N 1
ATOM 694 C CA . VAL A 1 90 ? -29.114 -17.893 30.485 1.00 87.19 90 VAL A CA 1
ATOM 695 C C . VAL A 1 90 ? -29.923 -16.972 31.393 1.00 87.19 90 VAL A C 1
ATOM 697 O O . VAL A 1 90 ? -30.411 -15.923 30.968 1.00 87.19 90 VAL A O 1
ATOM 700 N N . HIS A 1 91 ? -30.101 -17.380 32.646 1.00 82.38 91 HIS A N 1
ATOM 701 C CA . HIS A 1 91 ? -30.727 -16.532 33.650 1.00 82.38 91 HIS A CA 1
ATOM 702 C C . HIS A 1 91 ? -29.841 -15.312 33.898 1.00 82.38 91 HIS A C 1
ATOM 704 O O . HIS A 1 91 ? -28.624 -15.441 34.016 1.00 82.38 91 HIS A O 1
ATOM 710 N N . ALA A 1 92 ? -30.452 -14.128 33.965 1.00 80.38 92 ALA A N 1
ATOM 711 C CA . ALA A 1 92 ? -29.738 -12.903 34.286 1.00 80.38 92 ALA A CA 1
ATOM 712 C C . ALA A 1 92 ? -29.139 -13.034 35.691 1.00 80.38 92 ALA A C 1
ATOM 714 O O . ALA A 1 92 ? -29.837 -12.928 36.700 1.00 80.38 92 ALA A O 1
ATOM 715 N N . VAL A 1 93 ? -27.840 -13.313 35.747 1.00 75.69 93 VAL A N 1
ATOM 716 C CA . VAL A 1 93 ? -27.084 -13.360 36.989 1.00 75.69 93 VAL A CA 1
ATOM 717 C C . VAL A 1 93 ? -26.894 -11.917 37.443 1.00 75.69 93 VAL A C 1
ATOM 719 O O . VAL A 1 93 ? -26.117 -11.163 36.860 1.00 75.69 93 VAL A O 1
ATOM 722 N N . HIS A 1 94 ? -27.643 -11.507 38.466 1.00 71.00 94 HIS A N 1
ATOM 723 C CA . HIS A 1 94 ? -27.438 -10.223 39.129 1.00 71.00 94 HIS A CA 1
ATOM 724 C C . HIS A 1 94 ? -26.268 -10.345 40.111 1.00 71.00 94 HIS A C 1
ATOM 726 O O . HIS A 1 94 ? -26.449 -10.455 41.320 1.00 71.00 94 HIS A O 1
ATOM 732 N N . THR A 1 95 ? -25.053 -10.385 39.575 1.00 75.75 95 THR A N 1
ATOM 733 C CA . THR A 1 95 ? -23.830 -10.181 40.353 1.00 75.75 95 THR A CA 1
ATOM 734 C C . THR A 1 95 ? -23.512 -8.695 40.395 1.00 75.75 95 THR A C 1
ATOM 736 O O . THR A 1 95 ? -23.628 -8.001 39.383 1.00 75.75 95 THR A O 1
ATOM 739 N N . THR A 1 96 ? -23.062 -8.201 41.547 1.00 70.62 96 THR A N 1
ATOM 740 C CA . THR A 1 96 ? -22.356 -6.918 41.600 1.00 70.62 96 THR A CA 1
ATOM 741 C C . THR A 1 96 ? -21.161 -7.013 40.652 1.00 70.62 96 THR A C 1
ATOM 743 O O . THR A 1 96 ? -20.406 -7.978 40.786 1.00 70.62 96 THR A O 1
ATOM 746 N N . PRO A 1 97 ? -20.989 -6.097 39.683 1.00 74.38 97 PRO A N 1
ATOM 747 C CA . PRO A 1 97 ? -19.857 -6.166 38.773 1.00 74.38 97 PRO A CA 1
ATOM 748 C C . PRO A 1 97 ? -18.569 -6.058 39.588 1.00 74.38 97 PRO A C 1
ATOM 750 O O . PRO A 1 97 ? -18.228 -4.999 40.112 1.00 74.38 97 PRO A O 1
ATOM 753 N N . GLU A 1 98 ? -17.882 -7.186 39.726 1.00 75.25 98 GLU A N 1
ATOM 754 C CA . GLU A 1 98 ? -16.500 -7.235 40.168 1.00 75.25 98 GLU A CA 1
ATOM 755 C C . GLU A 1 98 ? -15.679 -6.494 39.110 1.00 75.25 98 GLU A C 1
ATOM 757 O O . GLU A 1 98 ? -15.885 -6.695 37.910 1.00 75.25 98 GLU A O 1
ATOM 762 N N . THR A 1 99 ? -14.807 -5.573 39.523 1.00 71.25 99 THR A N 1
ATOM 763 C CA . THR A 1 99 ? -13.967 -4.792 38.606 1.00 71.25 99 THR A CA 1
ATOM 764 C C . THR A 1 99 ? -12.920 -5.703 37.962 1.00 71.25 99 THR A C 1
ATOM 766 O O . THR A 1 99 ? -11.757 -5.723 38.353 1.00 71.25 99 THR A O 1
ATOM 769 N N . LEU A 1 100 ? -13.349 -6.492 36.982 1.00 64.56 100 LEU A N 1
ATOM 770 C CA . LEU A 1 100 ? -12.525 -7.349 36.142 1.00 64.56 100 LEU A CA 1
ATOM 771 C C . LEU A 1 100 ? -12.087 -6.533 34.924 1.00 64.56 100 LEU A C 1
ATOM 773 O O . LEU A 1 100 ? -12.726 -6.530 33.875 1.00 64.56 100 LEU A O 1
ATOM 777 N N . GLY A 1 101 ? -11.006 -5.781 35.093 1.00 68.38 101 GLY A N 1
ATOM 778 C CA . GLY A 1 101 ? -10.405 -4.961 34.046 1.00 68.38 101 GLY A CA 1
ATOM 779 C C . GLY A 1 101 ? -9.279 -4.121 34.628 1.00 68.38 101 GLY A C 1
ATOM 780 O O . GLY A 1 101 ? -9.424 -3.618 35.735 1.00 68.38 101 GLY A O 1
ATOM 781 N N . GLY A 1 102 ? -8.147 -4.044 33.920 1.00 69.94 102 GLY A N 1
ATOM 782 C CA . GLY A 1 102 ? -6.861 -3.561 34.435 1.00 69.94 102 GLY A CA 1
ATOM 783 C C . GLY A 1 102 ? -6.909 -2.236 35.203 1.00 69.94 102 GLY A C 1
ATOM 784 O O . GLY A 1 102 ? -7.796 -1.414 35.011 1.00 69.94 102 GLY A O 1
ATOM 785 N N . SER A 1 103 ? -5.895 -2.010 36.040 1.00 75.38 103 SER A N 1
ATOM 786 C CA . SER A 1 103 ? -5.774 -0.869 36.966 1.00 75.38 103 SER A CA 1
ATOM 787 C C . SER A 1 103 ? -5.741 0.522 36.312 1.00 75.38 103 SER A C 1
ATOM 789 O O . SER A 1 103 ? -5.559 1.516 37.011 1.00 75.38 103 SER A O 1
ATOM 791 N N . ALA A 1 104 ? -5.860 0.602 34.986 1.00 79.69 104 ALA A N 1
ATOM 792 C CA . ALA A 1 104 ? -5.839 1.848 34.245 1.00 79.69 104 ALA A CA 1
ATOM 793 C C . ALA A 1 104 ? -7.179 2.571 34.380 1.00 79.69 104 ALA A C 1
ATOM 795 O O . ALA A 1 104 ? -8.259 2.016 34.166 1.00 79.69 104 ALA A O 1
ATOM 796 N N . THR A 1 105 ? -7.100 3.855 34.696 1.00 88.25 105 THR A N 1
ATOM 797 C CA . THR A 1 105 ? -8.279 4.720 34.735 1.00 88.25 105 THR A CA 1
ATOM 798 C C . THR A 1 105 ? -8.792 4.996 33.316 1.00 88.25 105 THR A C 1
ATOM 800 O O . THR A 1 105 ? -8.038 4.969 32.342 1.00 88.25 105 THR A O 1
ATOM 803 N N . LEU A 1 106 ? -1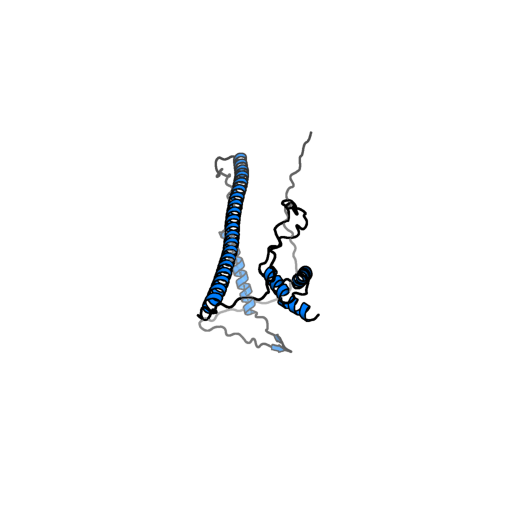0.083 5.316 33.167 1.00 87.81 106 LEU A N 1
ATOM 804 C CA . LEU A 1 106 ? -10.678 5.651 31.862 1.00 87.81 106 LEU A CA 1
ATOM 805 C C . LEU A 1 106 ? -9.948 6.813 31.160 1.00 87.81 106 LEU A C 1
ATOM 807 O O . LEU A 1 106 ? -9.826 6.823 29.935 1.00 87.81 106 LEU A O 1
ATOM 811 N N . SER A 1 107 ? -9.473 7.795 31.928 1.00 89.81 107 SER A N 1
ATOM 812 C CA . SER A 1 107 ? -8.678 8.918 31.422 1.00 89.81 107 SER A CA 1
ATOM 813 C C . SER A 1 107 ? -7.344 8.459 30.846 1.00 89.81 107 SER A C 1
ATOM 815 O O . SER A 1 107 ? -6.997 8.868 29.742 1.00 89.81 107 SER A O 1
ATOM 817 N N . GLU A 1 108 ? -6.645 7.562 31.541 1.00 93.31 108 GLU A N 1
ATOM 818 C CA . GLU A 1 108 ? -5.372 7.005 31.086 1.00 93.31 108 GLU A CA 1
ATOM 819 C C . GLU A 1 108 ? -5.554 6.173 29.810 1.00 93.31 108 GLU A C 1
ATOM 821 O O . GLU A 1 108 ? -4.797 6.320 28.852 1.00 93.31 108 GLU A O 1
ATOM 826 N N . ALA A 1 109 ? -6.601 5.346 29.746 1.00 92.56 109 ALA A N 1
ATOM 827 C CA . ALA A 1 109 ? -6.914 4.574 28.545 1.00 92.56 109 ALA A CA 1
ATOM 828 C C . ALA A 1 109 ? -7.189 5.484 27.332 1.00 92.56 109 ALA A C 1
ATOM 830 O O . ALA A 1 109 ? -6.716 5.214 26.227 1.00 92.56 109 ALA A O 1
ATOM 831 N N . ARG A 1 110 ? -7.907 6.598 27.538 1.00 94.56 110 ARG A N 1
ATOM 832 C CA . ARG A 1 110 ? -8.172 7.596 26.488 1.00 94.56 110 ARG A CA 1
ATOM 833 C C . ARG A 1 110 ? -6.914 8.338 26.055 1.00 94.56 110 ARG A C 1
ATOM 835 O O . ARG A 1 110 ? -6.744 8.586 24.865 1.00 94.56 110 ARG A O 1
ATOM 842 N N . GLU A 1 111 ? -6.051 8.703 26.995 1.00 96.44 111 GLU A N 1
ATOM 843 C CA . GLU A 1 111 ? -4.782 9.364 26.693 1.00 96.44 111 GLU A CA 1
ATOM 844 C C . GLU A 1 111 ? -3.864 8.450 25.878 1.00 96.44 111 GLU A C 1
ATOM 846 O O . GLU A 1 111 ? -3.342 8.870 24.842 1.00 96.44 111 GLU A O 1
ATOM 851 N N . ARG A 1 112 ? -3.739 7.180 26.280 1.00 95.50 112 ARG A N 1
ATOM 852 C CA . ARG A 1 112 ? -2.996 6.160 25.527 1.00 95.50 112 ARG A CA 1
ATOM 853 C C . ARG A 1 112 ? -3.549 6.016 24.115 1.00 95.50 112 ARG A C 1
ATOM 855 O O . ARG A 1 112 ? -2.802 6.170 23.157 1.00 95.50 112 ARG A O 1
ATOM 862 N N . GLN A 1 113 ? -4.867 5.867 23.972 1.00 96.50 113 GLN A N 1
ATOM 863 C CA . GLN A 1 113 ? -5.510 5.774 22.661 1.00 96.50 113 GLN A CA 1
ATOM 864 C C . GLN A 1 113 ? -5.204 6.995 21.777 1.00 96.50 113 GLN A C 1
ATOM 866 O O . GLN A 1 113 ? -4.868 6.840 20.602 1.00 96.50 113 GLN A O 1
ATOM 871 N N . GLN A 1 114 ? -5.294 8.213 22.322 1.00 97.38 114 GLN A N 1
ATOM 872 C CA . GLN A 1 114 ? -4.972 9.433 21.576 1.0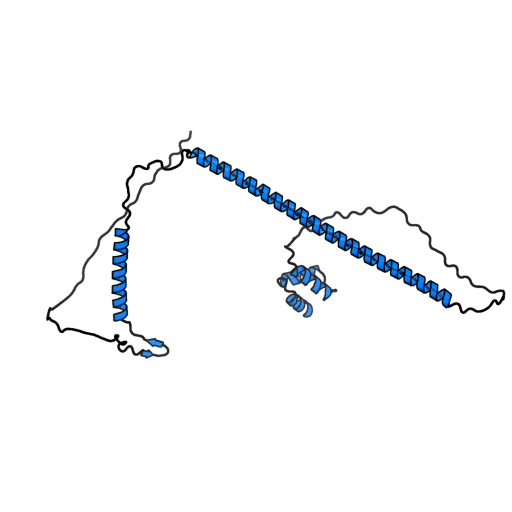0 97.38 114 GLN A CA 1
ATOM 873 C C . GLN A 1 114 ? -3.496 9.497 21.176 1.00 97.38 114 GLN A C 1
ATOM 875 O O . GLN A 1 114 ? -3.177 9.926 20.064 1.00 97.38 114 GLN A O 1
ATOM 880 N N . THR A 1 115 ? -2.603 9.080 22.067 1.00 97.94 115 THR A N 1
ATOM 881 C CA . THR A 1 115 ? -1.157 9.077 21.832 1.00 97.94 115 THR A CA 1
ATOM 882 C C . THR A 1 115 ? -0.787 8.057 20.758 1.00 97.94 115 THR A C 1
ATOM 884 O O . THR A 1 115 ? -0.093 8.405 19.802 1.00 97.94 115 THR A O 1
ATOM 887 N N . ASP A 1 116 ? -1.347 6.851 20.829 1.00 97.81 116 ASP A N 1
ATOM 888 C CA . ASP A 1 116 ? -1.143 5.784 19.848 1.00 97.81 116 ASP A CA 1
ATOM 889 C C . ASP A 1 116 ? -1.649 6.190 18.460 1.00 97.81 116 ASP A C 1
ATOM 891 O O . ASP A 1 116 ? -0.964 5.991 17.455 1.00 97.81 116 ASP A O 1
ATOM 895 N N . LEU A 1 117 ? -2.816 6.841 18.387 1.00 97.94 117 LEU A N 1
ATOM 896 C CA . LEU A 1 117 ? -3.351 7.404 17.142 1.00 97.94 117 LEU A CA 1
ATOM 897 C C . LEU A 1 117 ? -2.395 8.428 16.520 1.00 97.94 117 LEU A C 1
ATOM 899 O O . LEU A 1 117 ? -2.149 8.395 15.309 1.00 97.94 117 LEU A O 1
ATOM 903 N N . ARG A 1 118 ? -1.837 9.334 17.333 1.00 98.19 118 ARG A N 1
ATOM 904 C CA . ARG A 1 118 ? -0.870 10.342 16.868 1.00 98.19 118 ARG A CA 1
ATOM 905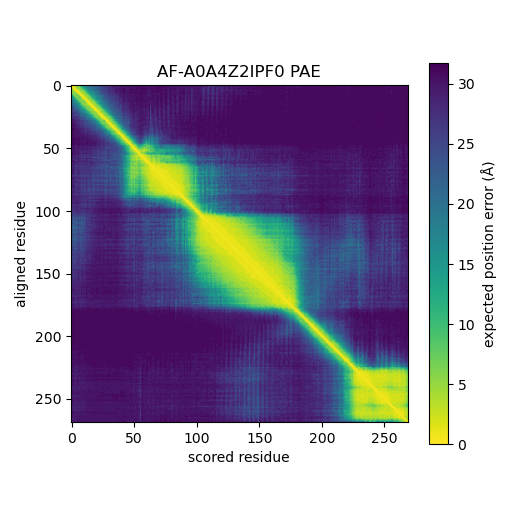 C C . ARG A 1 118 ? 0.415 9.684 16.372 1.00 98.19 118 ARG A C 1
ATOM 907 O O . ARG A 1 118 ? 0.867 10.010 15.273 1.00 98.19 118 ARG A O 1
ATOM 914 N N . TYR A 1 119 ? 0.959 8.744 17.140 1.00 98.00 119 TYR A N 1
ATOM 915 C CA . TYR A 1 119 ? 2.194 8.044 16.801 1.00 98.00 119 TYR A CA 1
ATOM 916 C C . TYR A 1 119 ? 2.038 7.201 15.530 1.00 98.00 119 TYR A C 1
ATOM 918 O O . TYR A 1 119 ? 2.829 7.325 14.596 1.00 98.00 119 TYR A O 1
ATOM 926 N N . SER A 1 120 ? 0.953 6.429 15.429 1.00 97.94 120 SER A N 1
ATOM 927 C CA . SER A 1 120 ? 0.620 5.626 14.248 1.00 97.94 120 SER A CA 1
ATOM 928 C C . SER A 1 120 ? 0.490 6.488 12.989 1.00 97.94 120 SER A C 1
ATOM 930 O O . SER A 1 120 ? 1.069 6.175 11.942 1.00 97.94 120 SER A O 1
ATOM 932 N N . LYS A 1 121 ? -0.191 7.640 13.090 1.00 98.50 121 LYS A N 1
ATOM 933 C CA . LYS A 1 121 ? -0.308 8.595 11.979 1.00 98.50 121 LYS A CA 1
ATOM 934 C C . LYS A 1 121 ? 1.062 9.099 11.522 1.00 98.50 121 LYS A C 1
ATOM 936 O O . LYS A 1 121 ? 1.331 9.111 10.320 1.00 98.50 121 LYS A O 1
ATOM 941 N N . GLN A 1 122 ? 1.927 9.498 12.453 1.00 98.31 122 GLN A N 1
ATOM 942 C CA . GLN A 1 122 ? 3.276 9.969 12.129 1.00 98.31 122 GLN A CA 1
ATOM 943 C C . GLN A 1 122 ? 4.124 8.869 11.486 1.00 98.31 122 GLN A C 1
ATOM 945 O O . GLN A 1 122 ? 4.727 9.091 10.436 1.00 98.31 122 GLN A O 1
ATOM 950 N N . GLN A 1 123 ? 4.112 7.664 12.054 1.00 98.06 123 GLN A N 1
ATOM 951 C CA . GLN A 1 123 ? 4.865 6.530 11.532 1.00 98.06 123 GLN A CA 1
ATOM 952 C C . GLN A 1 123 ? 4.425 6.159 10.109 1.00 98.06 123 GLN A C 1
ATOM 954 O O . GLN A 1 123 ? 5.266 5.892 9.250 1.00 98.06 123 GLN A O 1
ATOM 959 N N . LYS A 1 124 ? 3.116 6.186 9.826 1.00 98.25 124 LYS A N 1
ATOM 960 C CA . LYS A 1 124 ? 2.583 5.947 8.477 1.00 98.25 124 LYS A CA 1
ATOM 961 C C . LYS A 1 124 ? 3.071 6.997 7.477 1.00 98.25 124 LYS A C 1
ATOM 963 O O . LYS A 1 124 ? 3.436 6.643 6.359 1.00 98.25 124 LYS A O 1
ATOM 968 N N . MET A 1 125 ? 3.106 8.270 7.874 1.00 97.94 125 MET A N 1
ATOM 969 C CA . MET A 1 125 ? 3.610 9.355 7.024 1.00 97.94 125 MET A CA 1
ATOM 970 C C . MET A 1 125 ? 5.102 9.203 6.716 1.00 97.94 125 MET A C 1
ATOM 972 O O . MET A 1 125 ? 5.494 9.403 5.569 1.00 97.94 125 MET A O 1
ATOM 976 N N . LEU A 1 126 ? 5.917 8.827 7.707 1.00 98.38 126 LEU A N 1
ATOM 977 C CA . LEU A 1 126 ? 7.348 8.571 7.514 1.00 98.38 126 LEU A CA 1
ATOM 978 C C . LEU A 1 126 ? 7.577 7.404 6.551 1.00 98.38 126 LEU A C 1
ATOM 980 O O . LEU A 1 126 ? 8.260 7.575 5.550 1.00 98.38 126 LEU A O 1
ATOM 984 N N . LYS A 1 127 ? 6.915 6.262 6.779 1.00 98.31 127 LYS A N 1
ATOM 985 C CA . LYS A 1 127 ? 7.009 5.095 5.884 1.00 98.31 127 LYS A CA 1
ATOM 986 C C . LYS A 1 127 ? 6.585 5.422 4.453 1.00 98.31 127 LYS A C 1
ATOM 988 O O . LYS A 1 127 ? 7.221 4.967 3.511 1.00 98.31 127 LYS A O 1
ATOM 993 N N . LYS A 1 128 ? 5.523 6.217 4.280 1.00 98.25 128 LYS A N 1
ATOM 994 C CA . LYS A 1 128 ? 5.077 6.652 2.951 1.00 98.25 128 LYS A CA 1
ATOM 995 C C . LYS A 1 128 ? 6.148 7.494 2.252 1.00 98.25 128 LYS A C 1
ATOM 997 O O . LYS A 1 128 ? 6.414 7.252 1.084 1.00 98.25 128 LYS A O 1
ATOM 1002 N N . LYS A 1 129 ? 6.749 8.457 2.958 1.00 97.75 129 LYS A N 1
ATOM 1003 C CA . LYS A 1 129 ? 7.804 9.316 2.402 1.00 97.75 129 LYS A CA 1
ATOM 1004 C C . LYS A 1 129 ? 9.063 8.536 2.041 1.00 97.75 129 LYS A C 1
ATOM 1006 O O . LYS A 1 129 ? 9.618 8.786 0.984 1.00 97.75 129 LYS A O 1
ATOM 1011 N N . ASP A 1 130 ? 9.472 7.584 2.874 1.00 97.69 130 ASP A N 1
ATOM 1012 C CA . ASP A 1 130 ? 10.627 6.724 2.588 1.00 97.69 130 ASP A CA 1
ATOM 1013 C C . ASP A 1 130 ? 10.419 5.902 1.314 1.00 97.69 130 ASP A C 1
ATOM 1015 O O . ASP A 1 130 ? 11.294 5.849 0.452 1.00 97.69 130 ASP A O 1
ATOM 1019 N N . LEU A 1 131 ? 9.242 5.284 1.172 1.00 97.56 131 LEU A N 1
ATOM 1020 C CA . LEU A 1 131 ? 8.905 4.508 -0.022 1.00 97.56 131 LEU A CA 1
ATOM 1021 C C . LEU A 1 131 ? 8.851 5.385 -1.276 1.00 97.56 131 LEU A C 1
ATOM 1023 O O . LEU A 1 131 ? 9.374 4.990 -2.312 1.00 97.56 131 LEU A O 1
ATOM 1027 N N . ASP A 1 132 ? 8.251 6.569 -1.173 1.00 98.00 132 ASP A N 1
ATOM 1028 C CA . ASP A 1 132 ? 8.155 7.529 -2.274 1.00 98.00 132 ASP A CA 1
ATOM 1029 C C . ASP A 1 132 ? 9.537 8.044 -2.705 1.00 98.00 132 ASP A C 1
ATOM 1031 O O . ASP A 1 132 ? 9.873 8.034 -3.887 1.00 98.00 132 ASP A O 1
ATOM 1035 N N . MET A 1 133 ? 10.387 8.399 -1.738 1.00 97.69 133 MET A N 1
ATOM 1036 C CA . MET A 1 133 ? 11.765 8.815 -1.996 1.00 97.69 133 MET A CA 1
ATOM 1037 C C . MET A 1 133 ? 12.566 7.701 -2.671 1.00 97.69 133 MET A C 1
ATOM 1039 O O . MET A 1 133 ? 13.254 7.954 -3.656 1.00 97.69 133 MET A O 1
ATOM 1043 N N . LYS A 1 134 ? 12.461 6.464 -2.174 1.00 97.31 134 LYS A N 1
ATOM 1044 C CA . LYS A 1 134 ? 13.144 5.315 -2.772 1.00 97.31 134 LYS A CA 1
ATOM 1045 C C . LYS A 1 134 ? 12.684 5.073 -4.209 1.00 97.31 134 LYS A C 1
ATOM 1047 O O . LYS A 1 134 ? 13.525 4.910 -5.086 1.00 97.31 134 LYS A O 1
ATOM 1052 N N . LYS A 1 135 ? 11.372 5.103 -4.452 1.00 97.69 135 LYS A N 1
ATOM 1053 C CA . LYS A 1 135 ? 10.800 4.923 -5.789 1.00 97.69 135 LYS A CA 1
ATOM 1054 C C . LYS A 1 135 ? 11.311 5.987 -6.762 1.00 97.69 135 LYS A C 1
ATOM 1056 O O . LYS A 1 135 ? 11.767 5.647 -7.846 1.00 97.69 135 LYS A O 1
ATOM 1061 N N . ARG A 1 136 ? 11.316 7.256 -6.347 1.00 96.75 136 ARG A N 1
ATOM 1062 C CA . ARG A 1 136 ? 11.850 8.354 -7.161 1.00 96.75 136 ARG A CA 1
ATOM 1063 C C . ARG A 1 136 ? 13.328 8.182 -7.504 1.00 96.75 136 ARG A C 1
ATOM 1065 O O . ARG A 1 136 ? 13.715 8.441 -8.634 1.00 96.75 136 ARG A O 1
ATOM 1072 N N . LEU A 1 137 ? 14.148 7.734 -6.554 1.00 97.50 137 LEU A N 1
ATOM 1073 C CA . LEU A 1 137 ? 15.568 7.473 -6.807 1.00 97.50 137 LEU A CA 1
ATOM 1074 C C . LEU A 1 137 ? 15.771 6.327 -7.808 1.00 97.50 137 LEU A C 1
ATOM 1076 O O . LEU A 1 137 ? 16.628 6.425 -8.682 1.00 97.50 137 LEU A O 1
ATOM 1080 N N . GLU A 1 138 ? 14.976 5.261 -7.705 1.00 96.31 138 GLU A N 1
ATOM 1081 C CA . GLU A 1 138 ? 15.007 4.146 -8.658 1.00 96.31 138 GLU A CA 1
ATOM 1082 C C . GLU A 1 138 ? 14.573 4.598 -10.063 1.00 96.31 138 GLU A C 1
ATOM 1084 O O . GLU A 1 138 ? 15.231 4.265 -11.049 1.00 96.31 138 GLU A O 1
ATOM 1089 N N . GLU A 1 139 ? 13.516 5.407 -10.164 1.00 95.75 139 GLU A N 1
ATOM 1090 C CA . GLU A 1 139 ? 13.063 6.010 -11.425 1.00 95.75 139 GLU A CA 1
ATOM 1091 C C . GLU A 1 139 ? 14.139 6.923 -12.039 1.00 95.75 139 GLU A C 1
ATOM 1093 O O . GLU A 1 139 ? 14.427 6.819 -13.234 1.00 95.75 139 GLU A O 1
ATOM 1098 N N . GLU A 1 140 ? 14.788 7.769 -11.232 1.00 96.88 140 GLU A N 1
ATOM 1099 C CA . GLU A 1 140 ? 15.892 8.635 -11.665 1.00 96.88 140 GLU A CA 1
ATOM 1100 C C . GLU A 1 140 ? 17.103 7.814 -12.157 1.00 96.88 140 GLU A C 1
ATOM 1102 O O . GLU A 1 140 ? 17.700 8.148 -13.186 1.00 96.88 140 GLU A O 1
ATOM 1107 N N . GLU A 1 141 ? 17.440 6.699 -11.495 1.00 96.69 141 GLU A N 1
ATOM 1108 C CA . GLU A 1 141 ? 18.517 5.799 -11.930 1.00 96.69 141 GLU A CA 1
ATOM 1109 C C . GLU A 1 141 ? 18.187 5.112 -13.266 1.00 96.69 141 GLU A C 1
ATOM 1111 O O . GLU A 1 141 ? 19.032 5.045 -14.166 1.00 96.69 141 GLU A O 1
ATOM 1116 N N . VAL A 1 142 ? 16.954 4.622 -13.428 1.00 96.88 142 VAL A N 1
ATOM 1117 C CA . VAL A 1 142 ? 16.486 4.009 -14.682 1.00 96.88 142 VAL A CA 1
ATOM 1118 C C . VAL A 1 142 ? 16.502 5.029 -15.818 1.00 96.88 142 VAL A C 1
ATOM 1120 O O . VAL A 1 142 ? 17.019 4.737 -16.900 1.00 96.88 142 VAL A O 1
ATOM 1123 N N . TYR A 1 143 ? 16.001 6.238 -15.569 1.00 95.94 143 TYR A N 1
ATOM 1124 C CA . TYR A 1 143 ? 16.009 7.325 -16.542 1.00 95.94 143 TYR A CA 1
ATOM 1125 C C . TYR A 1 143 ? 17.433 7.684 -16.983 1.00 95.94 143 TYR A C 1
ATOM 1127 O O . TYR A 1 143 ? 17.710 7.821 -18.179 1.00 95.94 143 TYR A O 1
ATOM 1135 N N . GLN A 1 144 ? 18.370 7.768 -16.037 1.00 97.00 144 GLN A N 1
ATOM 1136 C CA . GLN A 1 144 ? 19.764 8.064 -16.344 1.00 97.00 144 GLN A CA 1
ATOM 1137 C C . GLN A 1 144 ? 20.413 6.951 -17.186 1.00 97.00 144 GLN A C 1
ATOM 1139 O O . GLN A 1 144 ? 21.054 7.248 -18.196 1.00 97.00 144 GLN A O 1
ATOM 1144 N N . LYS A 1 145 ? 20.165 5.674 -16.860 1.00 97.75 145 LYS A N 1
ATOM 1145 C CA . LYS A 1 145 ? 20.625 4.531 -17.673 1.00 97.75 145 LYS A CA 1
ATOM 1146 C C . LYS A 1 145 ? 20.062 4.571 -19.093 1.00 97.75 145 LYS A C 1
ATOM 1148 O O . LYS A 1 145 ? 20.809 4.391 -20.052 1.00 97.75 145 LYS A O 1
ATOM 1153 N N . MET A 1 146 ? 18.765 4.842 -19.244 1.00 96.44 146 MET A N 1
ATOM 1154 C CA . MET A 1 146 ? 18.103 4.971 -20.548 1.00 96.44 146 MET A CA 1
ATOM 1155 C C . MET A 1 146 ? 18.766 6.064 -21.399 1.00 96.44 146 MET A C 1
ATOM 1157 O O . MET A 1 146 ? 19.082 5.853 -22.574 1.00 96.44 146 MET A O 1
ATOM 1161 N N . LYS A 1 147 ? 19.039 7.222 -20.787 1.00 97.75 147 LYS A N 1
ATOM 1162 C CA . LYS A 1 147 ? 19.709 8.355 -21.431 1.00 97.75 147 LYS A CA 1
ATOM 1163 C C . LYS A 1 147 ? 21.133 8.012 -21.868 1.00 97.75 147 LYS A C 1
ATOM 1165 O O . LYS A 1 147 ? 21.541 8.386 -22.970 1.00 97.75 147 LYS A O 1
ATOM 1170 N N . ASP A 1 148 ? 21.881 7.288 -21.042 1.00 97.94 148 ASP A N 1
ATOM 1171 C CA . ASP A 1 148 ? 23.252 6.888 -21.361 1.00 97.94 148 ASP A CA 1
ATOM 1172 C C . ASP A 1 148 ? 23.296 5.824 -22.465 1.00 97.94 148 ASP A C 1
ATOM 1174 O O . ASP A 1 148 ? 24.081 5.966 -23.403 1.00 97.94 148 ASP A O 1
ATOM 1178 N N . ILE A 1 149 ? 22.367 4.861 -22.465 1.00 97.69 149 ILE A N 1
ATOM 1179 C CA . ILE A 1 149 ? 22.183 3.912 -23.576 1.00 97.69 149 ILE A CA 1
ATOM 1180 C C . ILE A 1 149 ? 21.882 4.660 -24.878 1.00 97.69 149 ILE A C 1
ATOM 1182 O O . ILE A 1 149 ? 22.439 4.349 -25.933 1.00 97.69 149 ILE A O 1
ATOM 1186 N N . GLN A 1 150 ? 21.000 5.662 -24.839 1.00 96.44 150 GLN A N 1
ATOM 1187 C CA . GLN A 1 150 ? 20.664 6.433 -26.034 1.00 96.44 150 GLN A CA 1
ATOM 1188 C C . GLN A 1 150 ? 21.861 7.252 -26.536 1.00 96.44 150 GLN A C 1
ATOM 1190 O O . GLN A 1 150 ? 22.090 7.339 -27.746 1.00 96.44 150 GLN A O 1
ATOM 1195 N N . ARG A 1 151 ? 22.660 7.811 -25.621 1.00 97.12 151 ARG A N 1
ATOM 1196 C CA . ARG A 1 151 ? 23.908 8.510 -25.949 1.00 97.12 151 ARG A CA 1
ATOM 1197 C C . ARG A 1 151 ? 24.928 7.567 -26.588 1.00 97.12 151 ARG A C 1
ATOM 1199 O O . ARG A 1 151 ? 25.504 7.919 -27.615 1.00 97.12 151 ARG A O 1
ATOM 1206 N N . GLU A 1 152 ? 25.122 6.379 -26.023 1.00 96.88 152 GLU A N 1
ATOM 1207 C CA . GLU A 1 152 ? 2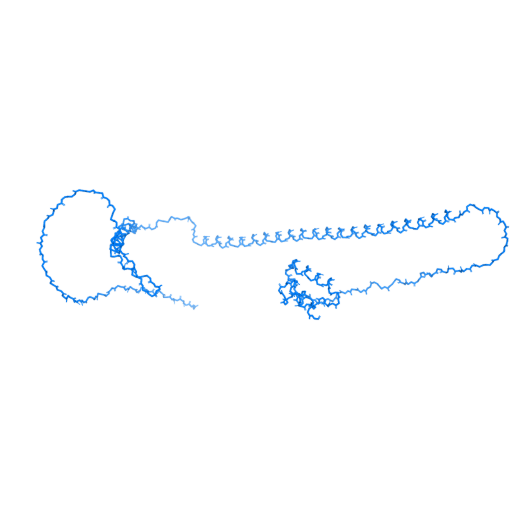6.045 5.371 -26.550 1.00 96.88 152 GLU A CA 1
ATOM 1208 C C . GLU A 1 152 ? 25.622 4.900 -27.943 1.00 96.88 152 GLU A C 1
ATOM 1210 O O . GLU A 1 152 ? 26.451 4.862 -28.850 1.00 96.88 152 GLU A O 1
ATOM 1215 N N . LYS A 1 153 ? 24.326 4.643 -28.162 1.00 97.19 153 LYS A N 1
ATOM 1216 C CA . LYS A 1 153 ? 23.788 4.310 -29.490 1.00 97.19 153 LYS A CA 1
ATOM 1217 C C . LYS A 1 153 ? 24.109 5.394 -30.520 1.00 97.19 153 LYS A C 1
ATOM 1219 O O . LYS A 1 153 ? 24.613 5.078 -31.595 1.00 97.19 153 LYS A O 1
ATOM 1224 N N . ARG A 1 154 ? 23.876 6.672 -30.190 1.00 95.88 154 ARG A N 1
ATOM 1225 C CA . ARG A 1 154 ? 24.213 7.802 -31.081 1.00 95.88 154 ARG A CA 1
ATOM 1226 C C . ARG A 1 154 ? 25.709 7.857 -31.383 1.00 95.88 154 ARG A C 1
ATOM 1228 O O . ARG A 1 154 ? 26.097 8.056 -32.531 1.00 95.88 154 ARG A O 1
ATOM 1235 N N . TYR A 1 155 ? 26.543 7.662 -30.366 1.00 97.31 155 TYR A N 1
ATOM 1236 C CA . TYR A 1 155 ? 27.992 7.667 -30.523 1.00 97.31 155 TYR A CA 1
ATOM 1237 C C . TYR A 1 155 ? 28.493 6.486 -31.369 1.00 97.31 155 TYR A C 1
ATOM 1239 O O . TYR A 1 155 ? 29.357 6.668 -32.225 1.00 97.31 155 TYR A O 1
ATOM 1247 N N . LYS A 1 156 ? 27.911 5.295 -31.197 1.00 97.31 156 LYS A N 1
ATOM 1248 C CA . LYS A 1 156 ? 28.222 4.110 -32.001 1.00 97.31 156 LYS A CA 1
ATOM 1249 C C . LYS A 1 156 ? 27.886 4.328 -33.476 1.00 97.31 156 LYS A C 1
ATOM 1251 O O . LYS A 1 156 ? 28.761 4.137 -34.312 1.00 97.31 156 LYS A O 1
ATOM 1256 N N . VAL A 1 157 ? 26.683 4.822 -33.780 1.00 96.50 157 VAL A N 1
ATOM 1257 C CA . VAL A 1 157 ? 26.274 5.154 -35.158 1.00 96.50 157 VAL A CA 1
ATOM 1258 C C . VAL A 1 157 ? 27.209 6.194 -35.776 1.00 96.50 157 VAL A C 1
ATOM 1260 O O . VAL A 1 157 ? 27.626 6.047 -36.921 1.00 96.50 157 VAL A O 1
ATOM 1263 N N . ARG A 1 158 ? 27.590 7.233 -35.019 1.00 94.81 158 ARG A N 1
ATOM 1264 C CA . ARG A 1 158 ? 28.544 8.242 -35.500 1.00 94.81 158 ARG A CA 1
ATOM 1265 C C . ARG A 1 158 ? 29.900 7.625 -35.834 1.00 94.81 158 ARG A C 1
ATOM 1267 O O . ARG A 1 158 ? 30.441 7.917 -36.894 1.00 94.81 158 ARG A O 1
ATOM 1274 N N . ARG A 1 159 ? 30.427 6.767 -34.957 1.00 94.56 159 ARG A N 1
ATOM 1275 C CA . ARG A 1 159 ? 31.713 6.092 -35.167 1.00 94.56 159 ARG A CA 1
ATOM 1276 C C . ARG A 1 159 ? 31.671 5.162 -36.381 1.00 94.56 159 ARG A C 1
ATOM 1278 O O . ARG A 1 159 ? 32.620 5.143 -37.155 1.00 94.56 159 ARG A O 1
ATOM 1285 N N . GLU A 1 160 ? 30.591 4.403 -36.549 1.00 95.50 160 GLU A N 1
ATOM 1286 C CA . GLU A 1 160 ? 30.392 3.538 -37.718 1.00 95.50 160 GLU A CA 1
ATOM 1287 C C . GLU A 1 160 ? 30.334 4.360 -39.011 1.00 95.50 160 GLU A C 1
ATOM 1289 O O . GLU A 1 160 ? 30.992 4.006 -39.988 1.00 95.50 160 GLU A O 1
ATOM 1294 N N . LEU A 1 161 ? 29.636 5.500 -38.997 1.00 96.25 161 LEU A N 1
ATOM 1295 C CA . LEU A 1 161 ? 29.602 6.427 -40.128 1.00 96.25 161 LEU A CA 1
ATOM 1296 C C . LEU A 1 161 ? 30.990 7.007 -40.446 1.00 96.25 161 LEU A C 1
ATOM 1298 O O . LEU A 1 161 ? 31.366 7.079 -41.614 1.00 96.25 161 LEU A O 1
ATOM 1302 N N . ASP A 1 162 ? 31.753 7.400 -39.424 1.00 94.38 162 ASP A N 1
ATOM 1303 C CA . ASP A 1 162 ? 33.114 7.923 -39.588 1.00 94.38 162 ASP A CA 1
ATOM 1304 C C . ASP A 1 162 ? 34.063 6.859 -40.155 1.00 94.38 162 ASP A C 1
ATOM 1306 O O . ASP A 1 162 ? 34.847 7.155 -41.056 1.00 94.38 162 ASP A O 1
ATOM 1310 N N . SER A 1 163 ? 33.954 5.613 -39.679 1.00 93.88 163 SER A N 1
ATOM 1311 C CA . SER A 1 163 ? 34.712 4.473 -40.209 1.00 93.88 163 SER A CA 1
ATOM 1312 C C . SER A 1 163 ? 34.369 4.217 -41.672 1.00 93.88 163 SER A C 1
ATOM 1314 O O . SER A 1 163 ? 35.268 4.129 -42.499 1.00 93.88 163 SER A O 1
ATOM 1316 N N . PHE A 1 164 ? 33.079 4.168 -42.013 1.00 94.75 164 PHE A N 1
ATOM 1317 C CA . PHE A 1 164 ? 32.629 3.965 -43.389 1.00 94.75 164 PHE A CA 1
ATOM 1318 C C . PHE A 1 164 ? 33.112 5.079 -44.326 1.00 94.75 164 PHE A C 1
ATOM 1320 O O . PHE A 1 164 ? 33.535 4.819 -45.453 1.00 94.75 164 PHE A O 1
ATOM 1327 N N . TYR A 1 165 ? 33.069 6.332 -43.865 1.00 94.44 165 TYR A N 1
ATOM 1328 C CA . TYR A 1 165 ? 33.601 7.460 -44.622 1.00 94.44 165 TYR A CA 1
ATOM 1329 C C . TYR A 1 165 ? 35.106 7.309 -44.861 1.00 94.44 165 TYR A C 1
ATOM 1331 O O . TYR A 1 165 ? 35.568 7.501 -45.987 1.00 94.44 165 TYR A O 1
ATOM 1339 N N . LEU A 1 166 ? 35.861 6.934 -43.825 1.00 93.69 166 LEU A N 1
ATOM 1340 C CA . LEU A 1 166 ? 37.300 6.728 -43.930 1.00 93.69 166 LEU A CA 1
ATOM 1341 C C . LEU A 1 166 ? 37.642 5.575 -44.885 1.00 93.69 166 LEU A C 1
ATOM 1343 O O . LEU A 1 166 ? 38.494 5.753 -45.752 1.00 93.69 166 LEU A O 1
ATOM 1347 N N . ASP A 1 167 ? 36.940 4.444 -44.795 1.00 92.88 167 ASP A N 1
ATOM 1348 C CA . ASP A 1 167 ? 37.117 3.299 -45.696 1.00 92.88 167 ASP A CA 1
ATOM 1349 C C . ASP A 1 167 ? 36.839 3.683 -47.149 1.00 92.88 167 ASP A C 1
ATOM 1351 O O . ASP A 1 167 ? 37.619 3.354 -48.038 1.00 92.88 167 ASP A O 1
ATOM 1355 N N . ARG A 1 168 ? 35.777 4.458 -47.398 1.00 94.06 168 ARG A N 1
ATOM 1356 C CA . ARG A 1 168 ? 35.445 4.942 -48.741 1.00 94.06 168 ARG A CA 1
ATOM 1357 C C . ARG A 1 168 ? 36.508 5.888 -49.301 1.00 94.06 168 ARG A C 1
ATOM 1359 O O . ARG A 1 168 ? 36.834 5.796 -50.483 1.00 94.06 168 ARG A O 1
ATOM 1366 N N . VAL A 1 169 ? 37.039 6.799 -48.483 1.00 93.38 169 VAL A N 1
ATOM 1367 C CA . VAL A 1 169 ? 38.130 7.702 -48.894 1.00 93.38 169 VAL A CA 1
ATOM 1368 C C . VAL A 1 169 ? 39.402 6.907 -49.185 1.00 93.38 169 VAL A C 1
ATOM 1370 O O . VAL A 1 169 ? 40.042 7.145 -50.208 1.00 93.38 169 VAL A O 1
ATOM 1373 N N . ASN A 1 170 ? 39.739 5.934 -48.336 1.00 91.69 170 ASN A N 1
ATOM 1374 C CA . ASN A 1 170 ? 40.888 5.055 -48.539 1.00 91.69 170 ASN A CA 1
ATOM 1375 C C . ASN A 1 170 ? 40.731 4.204 -49.806 1.00 91.69 170 ASN A C 1
ATOM 1377 O O . ASN A 1 170 ? 41.677 4.084 -50.577 1.00 91.69 170 ASN A O 1
ATOM 1381 N N . GLN A 1 171 ? 39.541 3.659 -50.057 1.00 90.38 171 GLN A N 1
ATOM 1382 C CA . GLN A 1 171 ? 39.255 2.873 -51.254 1.00 90.38 171 GLN A CA 1
ATOM 1383 C C . GLN A 1 171 ? 39.368 3.723 -52.523 1.00 90.38 171 GLN A C 1
ATOM 1385 O O . GLN A 1 171 ? 40.071 3.338 -53.448 1.00 90.38 171 GLN A O 1
ATOM 1390 N N . ALA A 1 172 ? 38.783 4.926 -52.535 1.00 89.75 172 ALA A N 1
ATOM 1391 C CA . ALA A 1 172 ? 38.941 5.857 -53.652 1.00 89.75 172 ALA A CA 1
ATOM 1392 C C . ALA A 1 172 ? 40.411 6.257 -53.878 1.00 89.75 172 ALA A C 1
ATOM 1394 O O . ALA A 1 172 ? 40.837 6.465 -55.012 1.00 89.75 172 ALA A O 1
ATOM 1395 N N . PHE A 1 173 ? 41.204 6.369 -52.809 1.00 93.25 173 PHE A N 1
ATOM 1396 C CA . PHE A 1 173 ? 42.640 6.614 -52.913 1.00 93.25 173 PHE A CA 1
ATOM 1397 C C . PHE A 1 173 ? 43.390 5.426 -53.541 1.00 93.25 173 PHE A C 1
ATOM 1399 O O . PHE A 1 173 ? 44.221 5.646 -54.420 1.00 93.25 173 PHE A O 1
ATOM 1406 N N . LEU A 1 174 ? 43.080 4.188 -53.138 1.00 89.31 174 LEU A N 1
ATOM 1407 C CA . LEU A 1 174 ? 43.680 2.972 -53.703 1.00 89.31 174 LEU A CA 1
ATOM 1408 C C . LEU A 1 174 ? 43.304 2.770 -55.177 1.00 89.31 174 LEU A C 1
ATOM 1410 O O . LEU A 1 174 ? 44.195 2.549 -55.994 1.00 89.31 174 LEU A O 1
ATOM 1414 N N . ASP A 1 175 ? 42.032 2.947 -55.543 1.00 87.88 175 ASP A N 1
ATOM 1415 C CA . ASP A 1 175 ? 41.569 2.858 -56.936 1.00 87.88 175 ASP A CA 1
ATOM 1416 C C . ASP A 1 175 ? 42.310 3.855 -57.847 1.00 87.88 175 ASP A C 1
ATOM 1418 O O . ASP A 1 175 ? 42.658 3.535 -58.982 1.00 87.88 175 ASP A O 1
ATOM 1422 N N . ASN A 1 176 ? 42.611 5.060 -57.347 1.00 87.69 176 ASN A N 1
ATOM 1423 C CA . ASN A 1 176 ? 43.386 6.059 -58.089 1.00 87.69 176 ASN A CA 1
ATOM 1424 C C . ASN A 1 176 ? 44.867 5.674 -58.265 1.00 87.69 176 ASN A C 1
ATOM 1426 O O . ASN A 1 176 ? 45.495 6.119 -59.228 1.00 87.69 176 ASN A O 1
ATOM 1430 N N . LEU A 1 177 ? 45.436 4.872 -57.358 1.00 82.75 177 LEU A N 1
ATOM 1431 C CA . LEU A 1 177 ? 46.800 4.345 -57.486 1.00 82.75 177 LEU A CA 1
ATOM 1432 C C . LEU A 1 177 ? 46.857 3.149 -58.440 1.00 82.75 177 LEU A C 1
ATOM 1434 O O . LEU A 1 177 ? 47.772 3.062 -59.255 1.00 82.75 177 LEU A O 1
ATOM 1438 N N . GLU A 1 178 ? 45.882 2.244 -58.364 1.00 78.31 178 GLU A N 1
ATOM 1439 C CA . GLU A 1 178 ? 45.813 1.044 -59.210 1.00 78.31 178 GLU A CA 1
ATOM 1440 C C . GLU A 1 178 ? 45.308 1.356 -60.629 1.00 78.31 178 GLU A C 1
ATOM 1442 O O . GLU A 1 178 ? 45.686 0.692 -61.595 1.00 78.31 178 GLU A O 1
ATOM 1447 N N . GLY A 1 179 ? 44.514 2.420 -60.778 1.00 62.78 179 GLY A N 1
ATOM 1448 C CA . GLY A 1 179 ? 44.062 2.970 -62.054 1.00 62.78 179 GLY A CA 1
ATOM 1449 C C . GLY A 1 179 ? 45.132 3.744 -62.831 1.00 62.78 179 GLY A C 1
ATOM 1450 O O . GLY A 1 179 ? 44.863 4.162 -63.958 1.00 62.78 179 GLY A O 1
ATOM 1451 N N . GLN A 1 180 ? 46.342 3.925 -62.284 1.00 59.56 180 GLN A N 1
ATOM 1452 C CA . GLN A 1 180 ? 47.504 4.296 -63.090 1.00 59.56 180 GLN A CA 1
ATOM 1453 C C . GLN A 1 180 ? 48.109 3.032 -63.718 1.00 59.56 180 GLN A C 1
ATOM 1455 O O . GLN A 1 180 ? 48.825 2.293 -63.039 1.00 59.56 180 GLN A O 1
ATOM 1460 N N . PRO A 1 181 ? 47.901 2.770 -65.024 1.00 47.56 181 PRO A N 1
ATOM 1461 C CA . PRO A 1 181 ? 48.647 1.720 -65.688 1.00 47.56 181 PRO A CA 1
ATOM 1462 C C . PRO A 1 181 ? 50.122 2.116 -65.654 1.00 47.56 181 PRO A C 1
ATOM 1464 O O . PRO A 1 181 ? 50.501 3.184 -66.140 1.00 47.56 181 PRO A O 1
ATOM 1467 N N . GLY A 1 182 ? 50.958 1.252 -65.079 1.00 54.72 182 GLY A N 1
ATOM 1468 C CA . GLY A 1 182 ? 52.405 1.351 -65.212 1.00 54.72 182 GLY A CA 1
ATOM 1469 C C . GLY A 1 182 ? 52.761 1.564 -66.683 1.00 54.72 182 GLY A C 1
ATOM 1470 O O . GLY A 1 182 ? 52.576 0.679 -67.516 1.00 54.72 182 GLY A O 1
ATOM 1471 N N . GLY A 1 183 ? 53.216 2.773 -67.005 1.00 43.72 183 GLY A N 1
ATOM 1472 C CA . GLY A 1 183 ? 53.294 3.233 -68.380 1.00 43.72 183 GLY A CA 1
ATOM 1473 C C . GLY A 1 183 ? 54.240 4.407 -68.545 1.00 43.72 183 GLY A C 1
ATOM 1474 O O . GLY A 1 183 ? 53.799 5.511 -68.818 1.00 43.72 183 GLY A O 1
ATOM 1475 N N . SER A 1 184 ? 55.538 4.108 -68.459 1.00 41.44 184 SER A N 1
ATOM 1476 C CA . SER A 1 184 ? 56.604 4.750 -69.234 1.00 41.44 184 SER A CA 1
ATOM 1477 C C . SER A 1 184 ? 56.819 6.257 -69.046 1.00 41.44 184 SER A C 1
ATOM 1479 O O . SER A 1 184 ? 56.037 7.100 -69.471 1.00 41.44 184 SER A O 1
ATOM 1481 N N . VAL A 1 185 ? 58.030 6.584 -68.594 1.00 47.72 185 VAL A N 1
ATOM 1482 C CA . VAL A 1 185 ? 58.749 7.805 -68.975 1.00 47.72 185 VAL A CA 1
ATOM 1483 C C . VAL A 1 185 ? 58.481 8.112 -70.452 1.00 47.72 185 VAL A C 1
ATOM 1485 O O . VAL A 1 185 ? 58.893 7.344 -71.323 1.00 47.72 185 VAL A O 1
ATOM 1488 N N . LYS A 1 186 ? 57.779 9.209 -70.733 1.00 43.78 186 LYS A N 1
ATOM 1489 C CA . LYS A 1 186 ? 57.870 9.956 -71.988 1.00 43.78 186 LYS A CA 1
ATOM 1490 C C . LYS A 1 186 ? 57.797 11.431 -71.642 1.00 43.78 186 LYS A C 1
ATOM 1492 O O . LYS A 1 186 ? 56.743 11.992 -71.370 1.00 43.78 186 LYS A O 1
ATOM 1497 N N . GLU A 1 187 ? 58.984 12.012 -71.612 1.00 47.88 187 GLU A N 1
ATOM 1498 C CA . GLU A 1 187 ? 59.226 13.434 -71.731 1.00 47.88 187 GLU A CA 1
ATOM 1499 C C . GLU A 1 187 ? 58.483 13.954 -72.969 1.00 47.88 187 GLU A C 1
ATOM 1501 O O . GLU A 1 187 ? 58.783 13.577 -74.102 1.00 47.88 187 GLU A O 1
ATOM 1506 N N . THR A 1 188 ? 57.464 14.787 -72.775 1.00 34.56 188 THR A N 1
ATOM 1507 C CA . THR A 1 188 ? 57.033 15.724 -73.812 1.00 34.56 188 THR A CA 1
ATOM 1508 C C . THR A 1 188 ? 56.458 16.963 -73.149 1.00 34.56 188 THR A C 1
ATOM 1510 O O . THR A 1 188 ? 55.545 16.918 -72.329 1.00 34.56 188 THR A O 1
ATOM 1513 N N . LYS A 1 189 ? 57.114 18.066 -73.478 1.00 46.34 189 LYS A N 1
ATOM 1514 C CA . LYS A 1 189 ? 56.854 19.433 -73.067 1.00 46.34 189 LYS A CA 1
ATOM 1515 C C . LYS A 1 189 ? 55.515 19.938 -73.618 1.00 46.34 189 LYS A C 1
ATOM 1517 O O . LYS A 1 189 ? 55.158 19.614 -74.743 1.00 46.34 189 LYS A O 1
ATOM 1522 N N . GLU A 1 190 ? 54.941 20.859 -72.842 1.00 41.22 190 GLU A N 1
ATOM 1523 C CA . GLU A 1 190 ? 54.046 21.962 -73.232 1.00 41.22 190 GLU A CA 1
ATOM 1524 C C . GLU A 1 190 ? 52.547 21.676 -73.428 1.00 41.22 190 GLU A C 1
ATOM 1526 O O . GLU A 1 190 ? 52.137 20.923 -74.303 1.00 41.22 190 GLU A O 1
ATOM 1531 N N . GLY A 1 191 ? 51.723 22.422 -72.671 1.00 36.69 191 GLY A N 1
ATOM 1532 C CA . GLY A 1 191 ? 50.404 22.848 -73.149 1.00 36.69 191 GLY A CA 1
ATOM 1533 C C . GLY A 1 191 ? 49.243 22.847 -72.147 1.00 36.69 191 GLY A C 1
ATOM 1534 O O . GLY A 1 191 ? 48.412 21.960 -72.212 1.00 36.69 191 GLY A O 1
ATOM 1535 N N . PHE A 1 192 ? 49.155 23.892 -71.312 1.00 38.97 192 PHE A N 1
ATOM 1536 C CA . PHE A 1 192 ? 47.928 24.552 -70.813 1.00 38.97 192 PHE A CA 1
ATOM 1537 C C . PHE A 1 192 ? 46.764 23.748 -70.182 1.00 38.97 192 PHE A C 1
ATOM 1539 O O . PHE A 1 192 ? 46.061 23.000 -70.849 1.00 38.97 192 PHE A O 1
ATOM 1546 N N . GLY A 1 193 ? 46.408 24.125 -68.941 1.00 33.94 193 GLY A N 1
ATOM 1547 C CA . GLY A 1 193 ? 45.021 24.046 -68.456 1.00 33.94 193 GLY A CA 1
ATOM 1548 C C . GLY A 1 193 ? 44.836 23.742 -66.967 1.00 33.94 193 GLY A C 1
ATOM 1549 O O . GLY A 1 193 ? 44.291 22.700 -66.628 1.00 33.94 193 GLY A O 1
ATOM 1550 N N . HIS A 1 194 ? 45.233 24.645 -66.066 1.00 46.66 194 HIS A N 1
ATOM 1551 C CA . HIS A 1 194 ? 44.745 24.610 -64.680 1.00 46.66 194 HIS A CA 1
ATOM 1552 C C . HIS A 1 194 ? 43.361 25.276 -64.595 1.00 46.66 194 HIS A C 1
ATOM 1554 O O . HIS A 1 194 ? 43.249 26.437 -64.994 1.00 46.66 194 HIS A O 1
ATOM 1560 N N . PRO A 1 195 ? 42.339 24.648 -63.991 1.00 51.31 195 PRO A N 1
ATOM 1561 C CA . PRO A 1 195 ? 41.299 25.379 -63.288 1.00 51.31 195 PRO A CA 1
ATOM 1562 C C . PRO A 1 195 ? 41.675 25.495 -61.795 1.00 51.31 195 PRO A C 1
ATOM 1564 O O . PRO A 1 195 ? 42.064 24.498 -61.180 1.00 51.31 195 PRO A O 1
ATOM 1567 N N . PRO A 1 196 ? 41.585 26.689 -61.181 1.00 44.75 196 PRO A N 1
ATOM 1568 C CA . PRO A 1 196 ? 41.904 26.874 -59.773 1.00 44.75 196 PRO A CA 1
ATOM 1569 C C . PRO A 1 196 ? 40.684 26.523 -58.915 1.00 44.75 196 PRO A C 1
ATOM 1571 O O . PRO A 1 196 ? 39.665 27.211 -58.973 1.00 44.75 196 PRO A O 1
ATOM 1574 N N . TRP A 1 197 ? 40.777 25.485 -58.080 1.00 32.72 197 TRP A N 1
ATOM 1575 C CA . TRP A 1 197 ? 39.804 25.315 -57.001 1.00 32.72 197 TRP A CA 1
ATOM 1576 C C . TRP A 1 197 ? 40.253 26.148 -55.797 1.00 32.72 197 TRP A C 1
ATOM 1578 O O . TRP A 1 197 ? 41.178 25.797 -55.069 1.00 32.72 197 TRP A O 1
ATOM 1588 N N . ASN A 1 198 ? 39.593 27.294 -55.636 1.00 44.97 198 ASN A N 1
ATOM 1589 C CA . ASN A 1 198 ? 39.661 28.152 -54.457 1.00 44.97 198 ASN A CA 1
ATOM 1590 C C . ASN A 1 198 ? 38.974 27.484 -53.249 1.00 44.97 198 ASN A C 1
ATOM 1592 O O . ASN A 1 198 ? 37.826 27.052 -53.380 1.00 44.97 198 ASN A O 1
ATOM 1596 N N . PRO A 1 199 ? 39.586 27.483 -52.054 1.00 49.81 199 PRO A N 1
ATOM 1597 C CA . PRO A 1 199 ? 38.876 27.205 -50.814 1.00 49.81 199 PRO A CA 1
ATOM 1598 C C . PRO A 1 199 ? 38.156 28.483 -50.340 1.00 49.81 199 PRO A C 1
ATOM 1600 O O . PRO A 1 199 ? 38.801 29.530 -50.242 1.00 49.81 199 PRO A O 1
ATOM 1603 N N . PRO A 1 200 ? 36.855 28.464 -49.996 1.00 45.69 200 PRO A N 1
ATOM 1604 C CA . PRO A 1 200 ? 36.292 29.554 -49.224 1.00 45.69 200 PRO A CA 1
ATOM 1605 C C . PRO A 1 200 ? 36.679 29.365 -47.760 1.00 45.69 200 PRO A C 1
ATOM 1607 O O . PRO A 1 200 ? 36.340 28.374 -47.110 1.00 45.69 200 PRO A O 1
ATOM 1610 N N . GLY A 1 201 ? 37.444 30.341 -47.282 1.00 36.91 201 GLY A N 1
ATOM 1611 C CA . GLY A 1 201 ? 37.858 30.474 -45.905 1.00 36.91 201 GLY A CA 1
ATOM 1612 C C . GLY A 1 201 ? 36.693 30.607 -44.929 1.00 36.91 201 GLY A C 1
ATOM 1613 O O . GLY A 1 201 ? 35.578 31.014 -45.250 1.00 36.91 201 GLY A O 1
ATOM 1614 N N . GLN A 1 202 ? 37.041 30.283 -43.693 1.00 48.06 202 GLN A N 1
ATOM 1615 C CA . GLN A 1 202 ? 36.365 30.702 -42.481 1.00 48.06 202 GLN A CA 1
ATOM 1616 C C . GLN A 1 202 ? 36.146 32.217 -42.510 1.00 48.06 202 GLN A C 1
ATOM 1618 O O . GLN A 1 202 ? 37.117 32.949 -42.668 1.00 48.06 202 GLN A O 1
ATOM 1623 N N . GLN A 1 203 ? 34.911 32.662 -42.292 1.00 43.44 203 GLN A N 1
ATOM 1624 C CA . GLN A 1 203 ? 34.582 33.785 -41.409 1.00 43.44 203 GLN A CA 1
ATOM 1625 C C . GLN A 1 203 ? 33.097 33.700 -41.065 1.00 43.44 203 GLN A C 1
ATOM 1627 O O . GLN A 1 203 ? 32.277 34.102 -41.877 1.00 43.44 203 GLN A O 1
ATOM 1632 N N . LEU A 1 204 ? 32.763 33.221 -39.863 1.00 33.34 204 LEU A N 1
ATOM 1633 C CA . LEU A 1 204 ? 31.634 33.731 -39.082 1.00 33.34 204 LEU A CA 1
ATOM 1634 C C . LEU A 1 204 ? 31.978 33.633 -37.585 1.00 33.34 204 LEU A C 1
ATOM 1636 O O . LEU A 1 204 ? 32.623 32.699 -37.117 1.00 33.34 204 LEU A O 1
ATOM 1640 N N . THR A 1 205 ? 31.611 34.698 -36.889 1.00 37.19 205 THR A N 1
ATOM 1641 C CA . THR A 1 205 ? 32.085 35.214 -35.602 1.00 37.19 205 THR A CA 1
ATOM 1642 C C . THR A 1 205 ? 31.509 34.516 -34.358 1.00 37.19 205 THR A C 1
ATOM 1644 O O . THR A 1 205 ? 30.398 33.992 -34.411 1.00 37.19 205 THR A O 1
ATOM 1647 N N . PRO A 1 206 ? 32.192 34.587 -33.195 1.00 43.34 206 PRO A N 1
ATOM 1648 C CA . PRO A 1 206 ? 31.720 34.043 -31.922 1.00 43.34 206 PRO A CA 1
ATOM 1649 C C . PRO A 1 206 ? 30.778 35.019 -31.199 1.00 43.34 206 PRO A C 1
ATOM 1651 O O . PRO A 1 206 ? 31.200 35.752 -30.312 1.00 43.34 206 PRO A O 1
ATOM 1654 N N . ALA A 1 207 ? 29.500 35.050 -31.569 1.00 40.84 207 ALA A N 1
ATOM 1655 C CA . ALA A 1 207 ? 28.457 35.683 -30.759 1.00 40.84 207 ALA A CA 1
ATOM 1656 C C . ALA A 1 207 ? 27.080 35.298 -31.300 1.00 40.84 207 ALA A C 1
ATOM 1658 O O . ALA A 1 207 ? 26.645 35.913 -32.262 1.00 40.84 207 ALA A O 1
ATOM 1659 N N . GLN A 1 208 ? 26.429 34.290 -30.704 1.00 42.78 208 GLN A N 1
ATOM 1660 C CA . GLN A 1 208 ? 24.965 34.082 -30.652 1.00 42.78 208 GLN A CA 1
ATOM 1661 C C . GLN A 1 208 ? 24.658 32.641 -30.210 1.00 42.78 208 GLN A C 1
ATOM 1663 O O . GLN A 1 208 ? 24.116 31.832 -30.954 1.00 42.78 208 GLN A O 1
ATOM 1668 N N . LEU A 1 209 ? 24.996 32.306 -28.964 1.00 34.28 209 LEU A N 1
ATOM 1669 C CA . LEU A 1 209 ? 24.345 31.196 -28.267 1.00 34.28 209 LEU A CA 1
ATOM 1670 C C . LEU A 1 209 ? 23.655 31.780 -27.040 1.00 34.28 209 LEU A C 1
ATOM 1672 O O . LEU A 1 209 ? 24.135 31.682 -25.919 1.00 34.28 209 LEU A O 1
ATOM 1676 N N . ASN A 1 210 ? 22.583 32.521 -27.294 1.00 51.34 210 ASN A N 1
ATOM 1677 C CA . ASN A 1 210 ? 21.738 33.062 -26.245 1.00 51.34 210 ASN A CA 1
ATOM 1678 C C . ASN A 1 210 ? 20.312 33.144 -26.778 1.00 51.34 210 ASN A C 1
ATOM 1680 O O . ASN A 1 210 ? 19.868 34.210 -27.185 1.00 51.34 210 ASN A O 1
ATOM 1684 N N . GLN A 1 211 ? 19.631 32.000 -26.827 1.00 37.25 211 GLN A N 1
ATOM 1685 C CA . GLN A 1 211 ? 18.171 31.936 -26.812 1.00 37.25 211 GLN A CA 1
ATOM 1686 C C . GLN A 1 211 ? 17.762 30.709 -25.992 1.00 37.25 211 GLN A C 1
ATOM 1688 O O . GLN A 1 211 ? 17.707 29.586 -26.486 1.00 37.25 211 GLN A O 1
ATOM 1693 N N . HIS A 1 212 ? 17.526 30.953 -24.702 1.00 47.56 212 HIS A N 1
ATOM 1694 C CA . HIS A 1 212 ? 16.540 30.204 -23.927 1.00 47.56 212 HIS A CA 1
ATOM 1695 C C . HIS A 1 212 ? 15.210 30.189 -24.696 1.00 47.56 212 HIS A C 1
ATOM 1697 O O . HIS A 1 212 ? 14.834 31.219 -25.262 1.00 47.56 212 HIS A O 1
ATOM 1703 N N . PRO A 1 213 ? 14.437 29.104 -24.581 1.00 47.78 213 PRO A N 1
ATOM 1704 C CA . PRO A 1 213 ? 12.999 29.241 -24.494 1.00 47.78 213 PRO A CA 1
ATOM 1705 C C . PRO A 1 213 ? 12.523 28.599 -23.190 1.00 47.78 213 PRO A C 1
ATOM 1707 O O . PRO A 1 213 ? 12.097 27.451 -23.166 1.00 47.78 213 PRO A O 1
ATOM 1710 N N . ASP A 1 214 ? 12.573 29.375 -22.108 1.00 60.81 214 ASP A N 1
ATOM 1711 C CA . ASP A 1 214 ? 11.529 29.282 -21.089 1.00 60.81 214 ASP A CA 1
ATOM 1712 C C . ASP A 1 214 ? 10.421 30.246 -21.507 1.00 60.81 214 ASP A C 1
ATOM 1714 O O . ASP A 1 214 ? 10.536 31.434 -21.227 1.00 60.81 214 ASP A O 1
ATOM 1718 N N . GLN A 1 215 ? 9.397 29.742 -22.201 1.00 41.16 215 GLN A N 1
ATOM 1719 C CA . GLN A 1 215 ? 7.986 30.160 -22.105 1.00 41.16 215 GLN A CA 1
ATOM 1720 C C . GLN A 1 215 ? 7.165 28.940 -22.562 1.00 41.16 215 GLN A C 1
ATOM 1722 O O . GLN A 1 215 ? 7.136 28.611 -23.740 1.00 41.16 215 GLN A O 1
ATOM 1727 N N . SER A 1 216 ? 6.744 28.070 -21.645 1.00 45.12 216 SER A N 1
ATOM 1728 C CA . SER A 1 216 ? 5.517 28.219 -20.852 1.00 45.12 216 SER A CA 1
ATOM 1729 C C . SER A 1 216 ? 4.266 28.300 -21.727 1.00 45.12 216 SER A C 1
ATOM 1731 O O . SER A 1 216 ? 3.902 29.370 -22.201 1.00 45.12 216 SER A O 1
ATOM 1733 N N . SER A 1 217 ? 3.614 27.155 -21.928 1.00 37.38 217 SER A N 1
ATOM 1734 C CA . SER A 1 217 ? 2.251 26.898 -21.446 1.00 37.38 217 SER A CA 1
ATOM 1735 C C . SER A 1 217 ? 1.710 25.662 -22.162 1.00 37.38 217 SER A C 1
ATOM 1737 O O . SER A 1 217 ? 1.358 25.728 -23.333 1.00 37.38 217 SER A O 1
ATOM 1739 N N . SER A 1 218 ? 1.697 24.526 -21.472 1.00 34.09 218 SER A N 1
ATOM 1740 C CA . SER A 1 218 ? 0.495 23.697 -21.367 1.00 34.09 218 SER A CA 1
ATOM 1741 C C . SER A 1 218 ? 0.801 22.556 -20.402 1.00 34.09 218 SER A C 1
ATOM 1743 O O . SER A 1 218 ? 1.106 21.432 -20.791 1.00 34.09 218 SER A O 1
ATOM 1745 N N . ASP A 1 219 ? 0.747 22.881 -19.110 1.00 44.50 219 ASP A N 1
ATOM 1746 C CA . ASP A 1 219 ? 0.241 21.920 -18.139 1.00 44.50 219 ASP A CA 1
ATOM 1747 C C . ASP A 1 219 ? -1.211 21.640 -18.537 1.00 44.50 219 ASP A C 1
ATOM 1749 O O . ASP A 1 219 ? -2.105 22.437 -18.250 1.00 44.50 219 ASP A O 1
ATOM 1753 N N . CYS A 1 220 ? -1.448 20.546 -19.250 1.00 40.28 220 CYS A N 1
ATOM 1754 C CA . CYS A 1 220 ? -2.793 20.029 -19.442 1.00 40.28 220 CYS A CA 1
ATOM 1755 C C . CYS A 1 220 ? -2.687 18.522 -19.684 1.00 40.28 220 CYS A C 1
ATOM 1757 O O . CYS A 1 220 ? -2.560 18.062 -20.811 1.00 40.28 220 CYS A O 1
ATOM 1759 N N . TRP A 1 221 ? -2.711 17.797 -18.564 1.00 35.66 221 TRP A N 1
ATOM 1760 C CA . TRP A 1 221 ? -2.874 16.349 -18.426 1.00 35.66 221 TRP A CA 1
ATOM 1761 C C . TRP A 1 221 ? -1.641 15.482 -18.728 1.00 35.66 221 TRP A C 1
ATOM 1763 O O . TRP A 1 221 ? -1.459 14.958 -19.818 1.00 35.66 221 TRP A O 1
ATOM 1773 N N . THR A 1 222 ? -0.894 15.138 -17.675 1.00 47.62 222 THR A N 1
ATOM 1774 C CA . THR A 1 222 ? -0.473 13.738 -17.517 1.00 47.62 222 THR A CA 1
ATOM 1775 C C . THR A 1 222 ? -1.738 12.929 -17.224 1.00 47.62 222 THR A C 1
ATOM 1777 O O . THR A 1 222 ? -2.040 12.631 -16.067 1.00 47.62 222 THR A O 1
ATOM 1780 N N . HIS A 1 223 ? -2.542 12.672 -18.259 1.00 46.06 223 HIS A N 1
ATOM 1781 C CA . HIS A 1 223 ? -3.421 11.514 -18.228 1.00 46.06 223 HIS A CA 1
ATOM 1782 C C . HIS A 1 223 ? -2.472 10.330 -18.071 1.00 46.06 223 HIS A C 1
ATOM 1784 O O . HIS A 1 223 ? -1.446 10.296 -18.754 1.00 46.06 223 HIS A O 1
ATOM 1790 N N . ASP A 1 224 ? -2.724 9.453 -17.103 1.00 44.53 224 ASP A N 1
ATOM 1791 C CA . ASP A 1 224 ? -1.990 8.201 -16.962 1.00 44.53 224 ASP A CA 1
ATOM 1792 C C . ASP A 1 224 ? -1.799 7.617 -18.364 1.00 44.53 224 ASP A C 1
ATOM 1794 O O . ASP A 1 224 ? -2.790 7.311 -19.029 1.00 44.53 224 ASP A O 1
ATOM 1798 N N . ALA A 1 225 ? -0.553 7.628 -18.851 1.00 51.44 225 ALA A N 1
ATOM 1799 C CA . ALA A 1 225 ? -0.243 7.287 -20.229 1.00 51.44 225 ALA A CA 1
ATOM 1800 C C . ALA A 1 225 ? -0.506 5.796 -20.377 1.00 51.44 225 ALA A C 1
ATOM 1802 O O . ALA A 1 225 ? 0.335 4.959 -20.039 1.00 51.44 225 ALA A O 1
ATOM 1803 N N . ASP A 1 226 ? -1.729 5.486 -20.787 1.00 61.03 226 ASP A N 1
ATOM 1804 C CA . ASP A 1 226 ? -2.109 4.170 -21.237 1.00 61.03 226 ASP A CA 1
ATOM 1805 C C . ASP A 1 226 ? -1.206 3.870 -22.442 1.00 61.03 226 ASP A C 1
ATOM 1807 O O . ASP A 1 226 ? -1.288 4.585 -23.447 1.00 61.03 226 ASP A O 1
ATOM 1811 N N . PRO A 1 227 ? -0.276 2.901 -22.342 1.00 65.62 227 PRO A N 1
ATOM 1812 C CA . PRO A 1 227 ? 0.697 2.634 -23.399 1.00 65.62 227 PRO A CA 1
ATOM 1813 C C . PRO A 1 227 ? 0.031 2.296 -24.740 1.00 65.62 227 PRO A C 1
ATOM 1815 O O . PRO A 1 227 ? 0.666 2.450 -25.786 1.00 65.62 227 PRO A O 1
ATOM 1818 N N . ASP A 1 228 ? -1.241 1.893 -24.719 1.00 74.75 228 ASP A N 1
ATOM 1819 C CA . ASP A 1 228 ? -2.031 1.637 -25.919 1.00 74.75 228 ASP A CA 1
ATOM 1820 C C . ASP A 1 228 ? -2.475 2.928 -26.636 1.00 74.75 228 ASP A C 1
ATOM 1822 O O . ASP A 1 228 ? -2.587 2.918 -27.863 1.00 74.75 228 ASP A O 1
ATOM 1826 N N . TYR A 1 229 ? -2.644 4.059 -25.932 1.00 83.00 229 TYR A N 1
ATOM 1827 C CA . TYR A 1 229 ? -3.027 5.346 -26.538 1.00 83.00 229 TYR A CA 1
ATOM 1828 C C . TYR A 1 229 ? -1.894 5.949 -27.372 1.00 83.00 229 TYR A C 1
ATOM 1830 O O . TYR A 1 229 ? -2.079 6.267 -28.548 1.00 83.00 229 TYR A O 1
ATOM 1838 N N . ASP A 1 230 ? -0.694 6.037 -26.792 1.00 84.06 230 ASP A N 1
ATOM 1839 C CA . ASP A 1 230 ? 0.482 6.565 -27.492 1.00 84.06 230 ASP A CA 1
ATOM 1840 C C . ASP A 1 230 ? 0.845 5.680 -28.696 1.00 84.06 230 ASP A C 1
ATOM 1842 O O . ASP A 1 230 ? 1.193 6.181 -29.767 1.00 84.06 230 ASP A O 1
ATOM 1846 N N . TRP A 1 231 ? 0.708 4.355 -28.562 1.00 87.75 231 TRP A N 1
ATOM 1847 C CA . TRP A 1 231 ? 0.949 3.428 -29.667 1.00 87.75 231 TRP A CA 1
ATOM 1848 C C . TRP A 1 231 ? -0.091 3.562 -30.791 1.00 87.75 231 TRP A C 1
ATOM 1850 O O . TRP A 1 231 ? 0.275 3.553 -31.971 1.00 87.75 231 TRP A O 1
ATOM 1860 N N . ALA A 1 232 ? -1.374 3.716 -30.451 1.00 89.25 232 ALA A N 1
ATOM 1861 C CA . ALA A 1 232 ? -2.440 3.939 -31.425 1.00 89.25 232 ALA A CA 1
ATOM 1862 C C . ALA A 1 232 ? -2.247 5.255 -32.197 1.00 89.25 232 ALA A C 1
ATOM 1864 O O . ALA A 1 232 ? -2.413 5.281 -33.422 1.00 89.25 232 ALA A O 1
ATOM 1865 N N . LEU A 1 233 ? -1.842 6.324 -31.507 1.00 89.81 233 LEU A N 1
ATOM 1866 C CA . LEU A 1 233 ? -1.575 7.628 -32.108 1.00 89.81 233 LEU A CA 1
ATOM 1867 C C . LEU A 1 233 ? -0.381 7.586 -33.069 1.00 89.81 233 LEU A C 1
ATOM 1869 O O . LEU A 1 233 ? -0.493 8.035 -34.211 1.00 89.81 233 LEU A O 1
ATOM 1873 N N . GLU A 1 234 ? 0.732 6.974 -32.661 1.00 88.81 234 GLU A N 1
ATOM 1874 C CA . GLU A 1 234 ? 1.913 6.793 -33.518 1.00 88.81 234 GLU A CA 1
ATOM 1875 C C . GLU A 1 234 ? 1.593 5.963 -34.775 1.00 88.81 234 GLU A C 1
ATOM 1877 O O . GLU A 1 234 ? 2.053 6.260 -35.885 1.00 88.81 234 GLU A O 1
ATOM 1882 N N . LYS A 1 235 ? 0.739 4.942 -34.639 1.00 90.12 235 LYS A N 1
ATOM 1883 C CA . LYS A 1 235 ? 0.282 4.115 -35.763 1.00 90.12 235 LYS A CA 1
ATOM 1884 C C . LYS A 1 235 ? -0.574 4.908 -36.759 1.00 90.12 235 LYS A C 1
ATOM 1886 O O . LYS A 1 235 ? -0.404 4.733 -37.972 1.00 90.12 235 LYS A O 1
ATOM 1891 N N . LEU A 1 236 ? -1.454 5.789 -36.278 1.00 89.88 236 LEU A N 1
ATOM 1892 C CA . LEU A 1 236 ? -2.251 6.680 -37.129 1.00 89.88 236 LEU A CA 1
ATOM 1893 C C . LEU A 1 236 ? -1.379 7.728 -37.823 1.00 89.88 236 LEU A C 1
ATOM 1895 O O . LEU A 1 236 ? -1.494 7.888 -39.033 1.00 89.88 236 LEU A O 1
ATOM 1899 N N . MET A 1 237 ? -0.447 8.361 -37.107 1.00 89.19 237 MET A N 1
ATOM 1900 C CA . MET A 1 237 ? 0.489 9.333 -37.688 1.00 89.19 237 MET A CA 1
ATOM 1901 C C . MET A 1 237 ? 1.376 8.717 -38.779 1.00 89.19 237 MET A C 1
ATOM 1903 O O . MET A 1 237 ? 1.684 9.367 -39.776 1.00 89.19 237 MET A O 1
ATOM 1907 N N . THR A 1 238 ? 1.755 7.447 -38.621 1.00 90.94 238 THR A N 1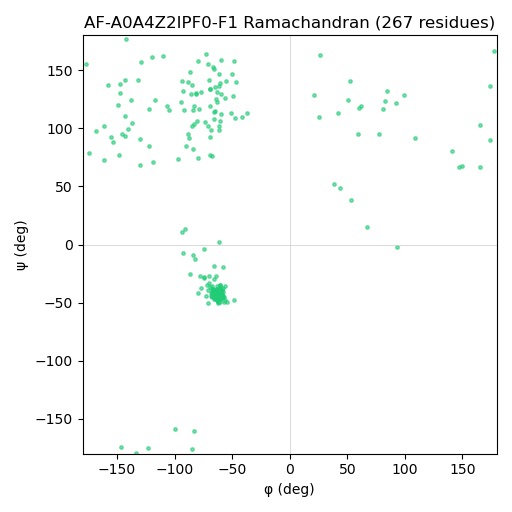
ATOM 1908 C CA . THR A 1 238 ? 2.538 6.714 -39.628 1.00 90.94 238 THR A CA 1
ATOM 1909 C C . THR A 1 238 ? 1.711 6.372 -40.870 1.00 90.94 238 THR A C 1
ATOM 1911 O O . THR A 1 238 ? 2.235 6.361 -41.982 1.00 90.94 238 THR A O 1
ATOM 1914 N N . SER A 1 239 ? 0.422 6.080 -40.690 1.00 87.81 239 SER A N 1
ATOM 1915 C CA . SER A 1 239 ? -0.465 5.661 -41.782 1.00 87.81 239 SER A CA 1
ATOM 1916 C C . SER A 1 239 ? -1.101 6.844 -42.520 1.00 87.81 239 SER A C 1
ATOM 1918 O O . SER A 1 239 ? -1.426 6.725 -43.698 1.00 87.81 239 SER A O 1
ATOM 1920 N N . PHE A 1 240 ? -1.232 7.985 -41.841 1.00 87.75 240 PHE A N 1
ATOM 1921 C CA . PHE A 1 240 ? -1.854 9.214 -42.328 1.00 87.75 240 PHE A CA 1
ATOM 1922 C C . PHE A 1 240 ? -0.936 10.427 -42.078 1.00 87.75 240 PHE A C 1
ATOM 1924 O O . PHE A 1 240 ? -1.258 11.294 -41.263 1.00 87.75 240 PHE A O 1
ATOM 1931 N N . PRO A 1 241 ? 0.213 10.520 -42.775 1.00 85.94 241 PRO A N 1
ATOM 1932 C CA . PRO A 1 241 ? 1.219 11.560 -42.530 1.00 85.94 241 PRO A CA 1
ATOM 1933 C C . PRO A 1 241 ? 0.740 12.982 -42.863 1.00 85.94 241 PRO A C 1
ATOM 1935 O O . PRO A 1 241 ? 1.330 13.954 -42.394 1.00 85.94 241 PRO A O 1
ATOM 1938 N N . ASP A 1 242 ? -0.325 13.107 -43.658 1.00 88.38 242 ASP A N 1
ATOM 1939 C CA . ASP A 1 242 ? -0.899 14.391 -44.071 1.00 88.38 242 ASP A CA 1
ATOM 1940 C C . ASP A 1 242 ? -1.875 14.980 -43.034 1.00 88.38 242 ASP A C 1
ATOM 1942 O O . ASP A 1 242 ? -2.300 16.131 -43.157 1.00 88.38 242 ASP A O 1
ATOM 1946 N N . TYR A 1 243 ? -2.230 14.213 -41.999 1.00 86.31 243 TYR A N 1
ATOM 1947 C CA . TYR A 1 243 ? -3.165 14.641 -40.964 1.00 86.31 243 TYR A CA 1
ATOM 1948 C C . TYR A 1 243 ? -2.427 15.240 -39.766 1.00 86.31 243 TYR A C 1
ATOM 1950 O O . TYR A 1 243 ? -1.373 14.773 -39.336 1.00 86.31 243 TYR A O 1
ATOM 1958 N N . ASN A 1 244 ? -2.998 16.307 -39.202 1.00 90.44 244 ASN A N 1
ATOM 1959 C CA . ASN A 1 244 ? -2.429 16.963 -38.032 1.00 90.44 244 ASN A CA 1
ATOM 1960 C C . ASN A 1 244 ? -2.563 16.054 -36.803 1.00 90.44 244 ASN A C 1
ATOM 1962 O O . ASN A 1 244 ? -3.643 15.543 -36.517 1.00 90.44 244 ASN A O 1
ATOM 1966 N N . ARG A 1 245 ? -1.481 15.921 -36.036 1.00 90.00 245 ARG A N 1
ATOM 1967 C CA . ARG A 1 245 ? -1.445 15.170 -34.780 1.00 90.00 245 ARG A CA 1
ATOM 1968 C C . ARG A 1 245 ? -2.607 15.507 -33.837 1.00 90.00 245 ARG A C 1
ATOM 1970 O O . ARG A 1 245 ? -3.272 14.594 -33.373 1.00 90.00 245 ARG A O 1
ATOM 1977 N N . ALA A 1 246 ? -2.893 16.790 -33.610 1.00 87.00 246 ALA A N 1
ATOM 1978 C CA . ALA A 1 246 ? -3.966 17.202 -32.698 1.00 87.00 246 ALA A CA 1
ATOM 1979 C C . ALA A 1 246 ? -5.363 16.762 -33.179 1.00 87.00 246 ALA A C 1
ATOM 1981 O O . ALA A 1 246 ? -6.272 16.563 -32.383 1.00 87.00 246 ALA A O 1
ATOM 1982 N N . PHE A 1 247 ? -5.537 16.600 -34.493 1.00 89.81 247 PHE A N 1
ATOM 1983 C CA . PHE A 1 247 ? -6.774 16.092 -35.080 1.00 89.81 247 PHE A CA 1
ATOM 1984 C C . PHE A 1 247 ? -6.891 14.568 -34.929 1.00 89.81 247 PHE A C 1
ATOM 1986 O O . PHE A 1 247 ? -7.975 14.059 -34.669 1.00 89.81 247 PHE A O 1
ATOM 1993 N N . LEU A 1 248 ? -5.778 13.838 -35.051 1.00 90.31 248 LEU A N 1
ATOM 1994 C CA . LEU A 1 248 ? -5.746 12.393 -34.809 1.00 90.31 248 LEU A CA 1
ATOM 1995 C C . LEU A 1 248 ? -5.987 12.052 -33.329 1.00 90.31 248 LEU A C 1
ATOM 1997 O O . LEU A 1 248 ? -6.651 11.060 -33.046 1.00 90.31 248 LEU A O 1
ATOM 2001 N N . GLU A 1 249 ? -5.496 12.888 -32.411 1.00 89.81 249 GLU A N 1
ATOM 2002 C CA . GLU A 1 249 ? -5.781 12.798 -30.970 1.00 89.81 249 GLU A CA 1
ATOM 2003 C C . GLU A 1 249 ? -7.287 12.956 -30.693 1.00 89.81 249 GLU A C 1
ATOM 2005 O O . GLU A 1 249 ? -7.886 12.082 -30.076 1.00 89.81 249 GLU A O 1
ATOM 2010 N N . ASP A 1 250 ? -7.934 13.986 -31.251 1.00 89.81 250 ASP A N 1
ATOM 2011 C CA . ASP A 1 250 ? -9.383 14.207 -31.095 1.00 89.81 250 ASP A CA 1
ATOM 2012 C C . ASP A 1 250 ? -10.226 13.042 -31.655 1.00 89.81 250 ASP A C 1
ATOM 2014 O O . ASP A 1 250 ? -11.234 12.644 -31.071 1.00 89.81 250 ASP A O 1
ATOM 2018 N N . ILE A 1 251 ? -9.794 12.428 -32.762 1.00 89.12 251 ILE A N 1
ATOM 2019 C CA . ILE A 1 251 ? -10.461 11.237 -33.311 1.00 89.12 251 ILE A CA 1
ATOM 2020 C C . ILE A 1 251 ? -10.291 10.026 -32.392 1.00 89.12 251 ILE A C 1
ATOM 2022 O O . ILE A 1 251 ? -11.247 9.269 -32.205 1.00 89.12 251 ILE A O 1
ATOM 2026 N N . LEU A 1 252 ? -9.100 9.817 -31.829 1.00 89.62 252 LEU A N 1
ATOM 2027 C CA . LEU A 1 252 ? -8.861 8.722 -30.890 1.00 89.62 252 LEU A CA 1
ATOM 2028 C C . LEU A 1 252 ? -9.683 8.893 -29.611 1.00 89.62 252 LEU A C 1
ATOM 2030 O O . LEU A 1 252 ? -10.294 7.921 -29.166 1.00 89.62 252 LEU A O 1
ATOM 2034 N N . ASP A 1 253 ? -9.786 10.116 -29.092 1.00 87.31 253 ASP A N 1
ATOM 2035 C CA . ASP A 1 253 ? -10.638 10.439 -27.945 1.00 87.31 253 ASP A CA 1
ATOM 2036 C C . ASP A 1 253 ? -12.120 10.149 -28.248 1.00 87.31 253 ASP A C 1
ATOM 2038 O O . ASP A 1 253 ? -12.830 9.542 -27.440 1.00 87.31 253 ASP A O 1
ATOM 2042 N N . GLN A 1 254 ? -12.596 10.498 -29.450 1.00 87.50 254 GLN A N 1
ATOM 2043 C CA . GLN A 1 254 ? -13.961 10.190 -29.902 1.00 87.50 254 GLN A CA 1
ATOM 2044 C C . GLN A 1 254 ? -14.211 8.684 -30.079 1.00 87.50 254 GLN A C 1
ATOM 2046 O O . GLN A 1 254 ? -15.336 8.218 -29.879 1.00 87.50 254 GLN A O 1
ATOM 2051 N N . CYS A 1 255 ? -13.174 7.917 -30.419 1.00 86.69 255 CYS A N 1
ATOM 2052 C CA . CYS A 1 255 ? -13.234 6.465 -30.596 1.00 86.69 255 CYS A CA 1
ATOM 2053 C C . CYS A 1 255 ? -12.924 5.682 -29.311 1.00 86.69 255 CYS A C 1
ATOM 2055 O O . CYS A 1 255 ? -12.704 4.477 -29.378 1.00 86.69 255 CYS A O 1
ATOM 2057 N N . SER A 1 256 ? -12.903 6.324 -28.134 1.00 84.44 256 SER A N 1
ATOM 2058 C CA . SER A 1 256 ? -12.550 5.661 -26.863 1.00 84.44 256 SER A CA 1
ATOM 2059 C C . SER A 1 256 ? -11.202 4.926 -26.923 1.00 84.44 256 SER A C 1
ATOM 2061 O O . SER A 1 256 ? -11.063 3.826 -26.389 1.00 84.44 256 SER A O 1
ATOM 2063 N N . ASN A 1 257 ? -10.225 5.524 -27.607 1.00 80.06 257 ASN A N 1
ATOM 2064 C CA . ASN A 1 257 ? -8.883 4.996 -27.852 1.00 80.06 257 ASN A CA 1
ATOM 2065 C C . ASN A 1 257 ? -8.846 3.748 -28.765 1.00 80.06 257 ASN A C 1
ATOM 2067 O O . ASN A 1 257 ? -7.813 3.083 -28.856 1.00 80.06 257 ASN A O 1
ATOM 2071 N N . ASP A 1 258 ? -9.932 3.439 -29.487 1.00 85.12 258 ASP A N 1
ATOM 2072 C CA . ASP A 1 258 ? -9.959 2.373 -30.492 1.00 85.12 258 ASP A CA 1
ATOM 2073 C C . ASP A 1 258 ? -9.350 2.847 -31.822 1.00 85.12 258 ASP A C 1
ATOM 2075 O O . ASP A 1 258 ? -9.937 3.600 -32.608 1.00 85.12 258 ASP A O 1
ATOM 2079 N N . CYS A 1 259 ? -8.141 2.356 -32.088 1.00 83.62 259 CYS A N 1
ATOM 2080 C CA . CYS A 1 259 ? -7.395 2.656 -33.299 1.00 83.62 259 CYS A CA 1
ATOM 2081 C C . CYS A 1 259 ? -8.109 2.149 -34.569 1.00 83.62 259 CYS A C 1
ATOM 2083 O O . CYS A 1 259 ? -8.099 2.840 -35.586 1.00 83.62 259 CYS A O 1
ATOM 2085 N N . GLU A 1 260 ? -8.751 0.974 -34.547 1.00 83.69 260 GLU A N 1
ATOM 2086 C CA . GLU A 1 260 ? -9.399 0.396 -35.739 1.00 83.69 260 GLU A CA 1
ATOM 2087 C C . GLU A 1 260 ? -10.637 1.197 -36.157 1.00 83.69 260 GLU A C 1
ATOM 2089 O O . GLU A 1 260 ? -10.890 1.421 -37.350 1.00 83.69 260 GLU A O 1
ATOM 2094 N N . GLN A 1 261 ? -11.377 1.697 -35.169 1.00 84.19 261 GLN A N 1
ATOM 2095 C CA . GLN A 1 261 ? -12.503 2.590 -35.400 1.00 84.19 261 GLN A CA 1
ATOM 2096 C C . GLN A 1 261 ? -12.039 3.940 -35.970 1.00 84.19 261 GLN A C 1
ATOM 2098 O O . GLN A 1 261 ? -12.603 4.408 -36.963 1.00 84.19 261 GLN A O 1
ATOM 2103 N N . ALA A 1 262 ? -10.958 4.511 -35.427 1.00 86.62 262 ALA A N 1
ATOM 2104 C CA . ALA A 1 262 ? -10.345 5.736 -35.943 1.00 86.62 262 ALA A CA 1
ATOM 2105 C C . ALA A 1 262 ? -9.861 5.582 -37.399 1.00 86.62 262 ALA A C 1
ATOM 2107 O O . ALA A 1 262 ? -10.131 6.441 -38.241 1.00 86.62 262 ALA A O 1
ATOM 2108 N N . PHE A 1 263 ? -9.229 4.450 -37.736 1.00 85.12 263 PHE A N 1
ATOM 2109 C CA . PHE A 1 263 ? -8.839 4.109 -39.112 1.00 85.12 263 PHE A CA 1
ATOM 2110 C C . PHE A 1 263 ? -10.035 4.064 -40.066 1.00 85.12 263 PHE A C 1
ATOM 2112 O O . PHE A 1 263 ? -9.936 4.497 -41.213 1.00 85.12 263 PHE A O 1
ATOM 2119 N N . THR A 1 264 ? -11.169 3.541 -39.602 1.00 84.88 264 THR A N 1
ATOM 2120 C CA . THR A 1 264 ? -12.393 3.465 -40.405 1.00 84.88 264 THR A CA 1
ATOM 2121 C C . THR A 1 264 ? -12.951 4.859 -40.690 1.00 84.88 264 THR A C 1
ATOM 2123 O O . THR A 1 264 ? -13.312 5.142 -41.829 1.00 84.88 264 THR A O 1
ATOM 2126 N N . LEU A 1 265 ? -12.967 5.754 -39.698 1.00 82.62 265 LEU A N 1
ATOM 2127 C CA . LEU A 1 265 ? -13.422 7.138 -39.881 1.00 82.62 265 LEU A CA 1
ATOM 2128 C C . LEU A 1 265 ? -12.522 7.931 -40.839 1.00 82.62 265 LEU A C 1
ATOM 2130 O O . LEU A 1 265 ? -13.028 8.686 -41.666 1.00 82.62 265 LEU A O 1
ATOM 2134 N N . LEU A 1 266 ? -11.206 7.722 -40.769 1.00 83.38 266 LEU A N 1
ATOM 2135 C CA . LEU A 1 266 ? -10.228 8.401 -41.625 1.00 83.38 266 LEU A CA 1
ATOM 2136 C C . LEU A 1 266 ? -10.206 7.869 -43.066 1.00 83.38 266 LEU A C 1
ATOM 2138 O O . LEU A 1 266 ? -9.930 8.631 -43.985 1.00 83.38 266 LEU A O 1
ATOM 2142 N N . ASN A 1 267 ? -10.545 6.594 -43.281 1.00 75.88 267 ASN A N 1
ATOM 2143 C CA . ASN A 1 267 ? -10.617 5.981 -44.615 1.00 75.88 267 ASN A CA 1
ATOM 2144 C C . ASN A 1 267 ? -11.931 6.253 -45.367 1.00 75.88 267 ASN A C 1
ATOM 2146 O O . ASN A 1 267 ? -12.030 5.931 -46.551 1.00 75.88 267 ASN A O 1
ATOM 2150 N N . ILE A 1 268 ? -12.957 6.774 -44.689 1.00 67.75 268 ILE A N 1
ATOM 2151 C CA . ILE A 1 268 ? -14.266 7.085 -45.291 1.00 67.75 268 ILE A CA 1
ATOM 2152 C C . ILE A 1 268 ? -14.335 8.548 -45.784 1.00 67.75 268 ILE A C 1
ATOM 2154 O O . ILE A 1 268 ? -15.296 8.911 -46.466 1.00 67.75 268 ILE A O 1
ATOM 2158 N N . SER A 1 269 ? -13.325 9.376 -45.487 1.00 55.25 269 SER A N 1
ATOM 2159 C CA . SER A 1 269 ? -13.243 10.777 -45.932 1.00 55.25 269 SER A CA 1
ATOM 2160 C C . SER A 1 269 ? -12.504 10.976 -47.254 1.00 55.25 269 SER A C 1
ATOM 2162 O O . SER A 1 269 ? -11.687 10.119 -47.645 1.00 55.25 269 SER A O 1
#

Sequence (269 aa):
MEHNQRDANKQASREPSSGGPSGAPGCERTPEDPNRDSPDSGNPQPTGREPQYSAGYTMIPPNASKRDQLLRDAQKEEEDCKRWKEANRVHAVHTTPETLGGSATLSEARERQQTDLRYSKQQKMLKKKDLDMKKRLEEEEVYQKMKDIQREKRYKVRRELDSFYLDRVNQAFLDNLEGQPGGSVKETKEGFGHPPWNPPGQQLTPAQLNQHPDQSSSDCWTHDADPDYDWALEKLMTSFPDYNRAFLEDILDQCSNDCEQAFTLLNIS

pLDDT: mean 72.4, std 24.03, range [28.38, 98.5]

Secondary structure (DSSP, 8-state):
-------------------------------------------------PPEEETTEEE----HHHHHHHHHHHHHHHHHHHHHHHHT------------S-S--HHHHHHHHHHHHHHHHHHHHHHHHHHHHHHHHHHHHHHHHHHHHHHHHHHHHHHHHHHHHHHHHHHHHHHHHHTS-----------------PPPPP---S--------------------HHHHHHHHHHHHH-TTS-HHHHHHHHHHTTT-HHHHHHHHH--

Mean predicted aligned error: 24.17 Å

Foldseek 3Di:
DDDDDDDDDDDDDDDDDDDDDDDDDDDDDDDDDDDDDDDDDDDDDDPDQDFDDDDPDTHTDDDPPVVVVVVVVVVVVVVVVVVVCVVPPDDPPPDDDDPPDDPDDPVRVVVVVVVCVVVVVVVVVVVVVVVVVVVVVVVVVVVVVVVVVVVVVVVVVVVVVVVVVVVVVVVVVVCVVVVPDPDDDDDDDDDDDDDDDDDDDDDDDPDDPDDDPPDDDDPDDPPVPPVLLVVLLVVCCVVCVVDDSVVLNVLCVVVVNDSVVSVVVVVVD

Nearest PDB structures (foldseek):
  6h3a-assembly1_D  TM=9.084E-01  e=5.181E-01  Homo sapiens

InterPro domains:
  IPR026185 Epithelial-stromal interaction protein 1 [PF28372] (59-157)
  IPR026185 Epithelial-stromal interaction protein 1 [PTHR22529] (11-267)

Solvent-accessible surface area (backbone atoms only — not comparable to full-atom values): 18020 Å² total; per-residue (Å²): 140,82,88,85,87,80,80,89,83,80,87,84,87,84,85,86,85,88,82,84,87,90,83,86,90,78,89,83,88,84,87,88,87,82,91,84,84,87,82,87,85,77,79,89,70,84,79,83,79,76,64,48,75,54,97,93,47,74,49,73,80,84,56,62,70,61,49,54,48,50,52,52,51,52,54,51,51,52,52,51,52,50,52,49,53,60,75,65,52,78,73,87,77,88,64,82,84,69,86,86,68,73,96,68,48,75,65,56,53,51,50,49,53,55,48,51,54,51,51,51,53,50,53,51,52,51,55,51,50,53,53,51,52,51,51,52,52,53,50,51,51,52,51,53,52,54,52,49,52,52,49,48,51,54,51,50,55,50,50,52,51,51,51,52,52,49,52,52,54,51,48,55,52,48,52,61,60,68,68,50,71,92,71,72,96,71,93,75,84,89,81,89,84,85,81,84,85,78,81,85,73,91,84,85,78,99,81,85,92,79,78,82,83,90,73,90,88,76,96,73,74,92,59,81,77,52,71,62,48,62,51,40,49,54,52,46,47,70,75,40,71,90,55,57,67,74,57,55,51,54,42,28,63,75,40,76,57,33,49,70,59,36,51,52,61,64,69,73,106

Organism: NCBI:txid230148